Protein AF-A0A5J4WV25-F1 (afdb_monomer)

Solvent-accessible surface area (backbone atoms only — not comparable to full-atom values): 20544 Å² total; per-residue (Å²): 132,89,80,91,88,81,98,81,86,87,80,88,87,79,81,86,74,75,69,83,70,73,78,70,61,80,40,41,33,26,23,53,84,52,40,56,49,98,87,36,32,31,40,33,62,35,92,42,62,63,76,64,45,69,46,60,71,48,78,45,51,59,81,58,43,38,59,65,48,78,93,70,55,65,82,48,62,58,49,65,78,62,56,77,81,55,49,80,66,37,49,33,40,46,51,70,90,74,67,62,15,55,59,53,49,52,35,44,58,57,32,50,41,33,48,52,15,49,40,34,30,70,78,69,70,40,77,27,39,62,14,53,21,54,35,45,61,54,35,46,49,29,41,40,65,42,77,64,54,95,85,62,59,82,72,68,59,67,40,82,44,63,69,56,46,88,46,63,61,85,86,54,83,44,59,44,33,19,25,26,75,59,18,46,36,41,22,80,39,36,49,42,51,54,64,56,95,65,84,68,43,20,63,98,52,88,47,61,69,69,60,40,61,56,54,26,38,53,32,40,38,58,31,37,69,63,42,53,40,47,42,40,41,41,44,41,48,30,39,38,94,61,26,35,35,41,36,35,36,55,62,90,92,46,51,28,39,28,29,42,39,57,86,41,84,70,41,42,48,44,84,47,74,43,67,72,72,79,74,66,48,54,37,36,33,51,44,48,88,84,53,68,51,57,64,48,66,90,81,61,70,47,81,78,63,45,58,88,76,39,71,62,58,42,62,85,85,34,42,70,61,25,72,63,40,81,29,44,86,54,84,36,55,56,72,68,72,48,63,70,51,54,55,52,50,52,49,50,65,60,47,52,64,59,58,60,74,77,110

Foldseek 3Di:
DDDDDDPDDDDPDPPPPPDDPPPQVAFKWFFQPWAQDPVLETEFEQVDFALRSADTDDIDGLQQFDFPAAPDALPDQKDFQDDPVVQVVAPLLAFPPDQQFQVVLVCLLLCVQSQLQQLLCRPVVDRARWAVLQLQLSFRQKYAYDPHDPPDDPRRDIDGFHGWSVDGDPSHDRNFNSCQAFAIFHCQQPPNNTNDPDQQGGPPDNDHTDHTSHQKGKMKGKHFSSSVSSCCRRFNWKRWPSWIFGMWHHDDPFIWTWTWDAPDSRHGTDIDIDTPDDGMTIIMTMDRPPHDTQQPLQPRADLPQACSSPPQDACVPCVVSNVVRPVCVPRVVCVHPNPVVVVVVVCCVVVVVVVVVVD

Mean predicted aligned error: 11.34 Å

Radius of gyration: 26.67 Å; Cα contacts (8 Å, |Δi|>4): 621; chains: 1; bounding box: 100×57×89 Å

Secondary structure (DSSP, 8-state):
--------SSSSSSSS---------TTEEEE---EE-TTSEEEEETT--GGGGSS--EEEEGGGS--SSTT--TTSS-EESS-HHHHTT-GGGS--S---SHHHHHHHHTTHHHHHHHHHHHHH-----B-HHHHHHTS-SEEEEES--TT--GGG--EE--B-SS-B-TTS--HHHHHHHH-B-BTTTS-TTS--S--SS-TTSSPPP--BSTT-EEEEEEE-HHHHHHHHHHH--EEETTEEEEEEEEETTEEEEEEEEESSTTSPEEEEEEE--SS-EEEEEEE-TTSPPPP-TTT---TT--TTTSPPPPTTT-HHHHHH-TTTTTGGGTTTTTHHHHHHHHHHHHHHHHHTT--

Sequence (359 aa):
MFMAFNKLAFVLVLAILSSGEEDLELGTFYYNSNEIDSNGYLQVKGSKKGSDADTADTPLFIRDFKAFVNGTKYTDDSFQIFPDADFNTLVAAKDVSQIGCYIVKEYYDSSYYTLLGFAAKFYENDNISPSFTWLLANAPTKRVYKDKPEEADSTWEDLDLEYSCTFYDHHYDFATPAIHKYGIVNNVCFPNDEVPTSLTTCAGTSTAPKALLKGYKFATFSGDRDNLKNILIRFGPVLVDGDVVIGWEKDGENQRVIYAAKESQFGNYSFFKSEFEGTTYQGYFFFNPDAPKPIDCATELTVSTTADECPCFDKKTDKESYDADIRKGGICKGASGSVRATLAVVAAVLFTPILALFW

Structure (mmCIF, N/CA/C/O backbone):
data_AF-A0A5J4WV25-F1
#
_entry.id   AF-A0A5J4WV25-F1
#
loop_
_atom_site.group_PDB
_atom_site.id
_atom_site.type_symbol
_atom_site.label_atom_id
_atom_site.label_alt_id
_atom_site.label_comp_id
_atom_site.label_asym_id
_atom_site.label_entity_id
_atom_site.label_seq_id
_atom_site.pdbx_PDB_ins_code
_atom_site.Cartn_x
_atom_site.Cartn_y
_atom_site.Cartn_z
_atom_site.occupancy
_atom_site.B_iso_or_equiv
_atom_site.auth_seq_id
_atom_site.auth_comp_id
_atom_site.auth_asym_id
_atom_site.auth_atom_id
_atom_site.pdbx_PDB_model_num
ATOM 1 N N . MET A 1 1 ? -73.387 18.595 -0.745 1.00 41.56 1 MET A N 1
ATOM 2 C CA . MET A 1 1 ? -72.942 18.969 -2.104 1.00 41.56 1 MET A CA 1
ATOM 3 C C . MET A 1 1 ? -71.441 19.214 -2.007 1.00 41.56 1 MET A C 1
ATOM 5 O O . MET A 1 1 ? -71.041 20.055 -1.214 1.00 41.56 1 MET A O 1
ATOM 9 N N . PHE A 1 2 ? -70.659 18.336 -2.642 1.00 34.53 2 PHE A N 1
ATOM 10 C CA . PHE A 1 2 ? -69.195 18.155 -2.560 1.00 34.53 2 PHE A CA 1
ATOM 11 C C . PHE A 1 2 ? -68.412 19.460 -2.830 1.00 34.53 2 PHE A C 1
ATOM 13 O O . PHE A 1 2 ? -68.778 20.188 -3.742 1.00 34.53 2 PHE A O 1
ATOM 20 N N . MET A 1 3 ? -67.524 19.924 -1.938 1.00 39.25 3 MET A N 1
ATOM 21 C CA . MET A 1 3 ? -66.099 19.582 -1.696 1.00 39.25 3 MET A CA 1
ATOM 22 C C . MET A 1 3 ? -65.075 20.038 -2.763 1.00 39.25 3 MET A C 1
ATOM 24 O O . MET A 1 3 ? -65.101 19.568 -3.891 1.00 39.25 3 MET A O 1
ATOM 28 N N . ALA A 1 4 ? -64.114 20.836 -2.262 1.00 45.44 4 ALA A N 1
ATOM 29 C CA . ALA A 1 4 ? -62.676 20.908 -2.574 1.00 45.44 4 ALA A CA 1
ATOM 30 C C . ALA A 1 4 ? -62.192 21.490 -3.916 1.00 45.44 4 ALA A C 1
ATOM 32 O O . ALA A 1 4 ? -62.387 20.875 -4.943 1.00 45.44 4 ALA A O 1
ATOM 33 N N . PHE A 1 5 ? -61.452 22.609 -3.855 1.00 41.09 5 PHE A N 1
ATOM 34 C CA . PHE A 1 5 ? -60.355 23.074 -4.740 1.00 41.09 5 PHE A CA 1
ATOM 35 C C . PHE A 1 5 ? -59.831 24.385 -4.089 1.00 41.09 5 PHE A C 1
ATOM 37 O O . PHE A 1 5 ? -60.636 25.183 -3.633 1.00 41.09 5 PHE A O 1
ATOM 44 N N . ASN A 1 6 ? -58.553 24.734 -3.935 1.00 38.53 6 ASN A N 1
ATOM 45 C CA . ASN A 1 6 ? -57.305 24.201 -4.453 1.00 38.53 6 ASN A CA 1
ATOM 46 C C . ASN A 1 6 ? -56.165 24.776 -3.569 1.00 38.53 6 ASN A C 1
ATOM 48 O O . ASN A 1 6 ? -55.855 25.963 -3.656 1.00 38.53 6 ASN A O 1
ATOM 52 N N . LYS A 1 7 ? -55.568 23.978 -2.673 1.00 39.97 7 LYS A N 1
ATOM 53 C CA . LYS A 1 7 ? -54.282 24.300 -2.021 1.00 39.97 7 LYS A CA 1
ATOM 54 C C . LYS A 1 7 ? -53.189 23.605 -2.825 1.00 39.97 7 LYS A C 1
ATOM 56 O O . LYS A 1 7 ? -52.742 22.532 -2.439 1.00 39.97 7 LYS A O 1
ATOM 61 N N . LEU A 1 8 ? -52.819 24.156 -3.976 1.00 48.06 8 LEU A N 1
ATOM 62 C CA . LEU A 1 8 ? -51.766 23.556 -4.794 1.00 48.06 8 LEU A CA 1
ATOM 63 C C . LEU A 1 8 ? -51.084 24.603 -5.677 1.00 48.06 8 LEU A C 1
ATOM 65 O O . LEU A 1 8 ? -51.321 24.667 -6.875 1.00 48.06 8 LEU A O 1
ATOM 69 N N . ALA A 1 9 ? -50.265 25.459 -5.070 1.00 45.66 9 ALA A N 1
ATOM 70 C CA . ALA A 1 9 ? -49.319 26.300 -5.802 1.00 45.66 9 ALA A CA 1
ATOM 71 C C . ALA A 1 9 ? -48.295 26.914 -4.838 1.00 45.66 9 ALA A C 1
ATOM 73 O O . ALA A 1 9 ? -48.361 28.109 -4.618 1.00 45.66 9 ALA A O 1
ATOM 74 N N . PHE A 1 10 ? -47.420 26.120 -4.201 1.00 43.06 10 PHE A N 1
ATOM 75 C CA . PHE A 1 10 ? -46.144 26.606 -3.623 1.00 43.06 10 PHE A CA 1
ATOM 76 C C . PHE A 1 10 ? -45.269 25.449 -3.080 1.00 43.06 10 PHE A C 1
ATOM 78 O O . PHE A 1 10 ? -44.870 25.462 -1.925 1.00 43.06 10 PHE A O 1
ATOM 85 N N . VAL A 1 11 ? -45.006 24.394 -3.867 1.00 43.19 11 VAL A N 1
ATOM 86 C CA . VAL A 1 11 ? -44.038 23.332 -3.464 1.00 43.19 11 VAL A CA 1
ATOM 87 C C . VAL A 1 11 ? -43.112 22.878 -4.608 1.00 43.19 11 VAL A C 1
ATOM 89 O O . VAL A 1 11 ? -42.212 22.082 -4.388 1.00 43.19 11 VAL A O 1
ATOM 92 N N . LEU A 1 12 ? -43.237 23.403 -5.832 1.00 41.19 12 LEU A N 1
ATOM 93 C CA . LEU A 1 12 ? -42.559 22.803 -6.991 1.00 41.19 12 LEU A CA 1
ATOM 94 C C . LEU A 1 12 ? -41.568 23.725 -7.721 1.00 41.19 12 LEU A C 1
ATOM 96 O O . LEU A 1 12 ? -41.609 23.788 -8.939 1.00 41.19 12 LEU A O 1
ATOM 100 N N . VAL A 1 13 ? -40.685 24.445 -7.012 1.00 41.25 13 VAL A N 1
ATOM 101 C CA . VAL A 1 13 ? -39.488 25.083 -7.631 1.00 41.25 13 VAL A CA 1
ATOM 102 C C . VAL A 1 13 ? -38.279 25.117 -6.670 1.00 41.25 13 VAL A C 1
ATOM 104 O O . VAL A 1 13 ? -37.493 26.054 -6.674 1.00 41.25 13 VAL A O 1
ATOM 107 N N . LEU A 1 14 ? -38.103 24.107 -5.813 1.00 37.62 14 LEU A N 1
ATOM 108 C CA . LEU A 1 14 ? -36.903 23.999 -4.957 1.00 37.62 14 LEU A CA 1
ATOM 109 C C . LEU A 1 14 ? -36.235 22.616 -4.998 1.00 37.62 14 LEU A C 1
ATOM 111 O O . LEU A 1 14 ? -35.411 22.304 -4.153 1.00 37.62 14 LEU A O 1
ATOM 115 N N . ALA A 1 15 ? -36.553 21.807 -6.014 1.00 43.72 15 ALA A N 1
ATOM 116 C CA . ALA A 1 15 ? -36.007 20.457 -6.187 1.00 43.72 15 ALA A CA 1
ATOM 117 C C . ALA A 1 15 ? -35.108 20.290 -7.431 1.00 43.72 15 ALA A C 1
ATOM 119 O O . ALA A 1 15 ? -34.793 19.166 -7.795 1.00 43.72 15 ALA A O 1
ATOM 120 N N . ILE A 1 16 ? -34.702 21.373 -8.109 1.00 40.91 16 ILE A N 1
ATOM 121 C CA . ILE A 1 16 ? -33.870 21.288 -9.337 1.00 40.91 16 ILE A CA 1
ATOM 122 C C . ILE A 1 16 ? -32.554 22.083 -9.193 1.00 40.91 16 ILE A C 1
ATOM 124 O O . ILE A 1 16 ? -31.852 22.356 -10.155 1.00 40.91 16 ILE A O 1
ATOM 128 N N . LEU A 1 17 ? -32.179 22.428 -7.959 1.00 36.53 17 LEU A N 1
ATOM 129 C CA . LEU A 1 17 ? -30.836 22.917 -7.620 1.00 36.53 17 LEU A CA 1
ATOM 130 C C . LEU A 1 17 ? -30.238 22.126 -6.446 1.00 36.53 17 LEU A C 1
ATOM 132 O O . LEU A 1 17 ? -29.477 22.665 -5.653 1.00 36.53 17 LEU A O 1
ATOM 136 N N . SER A 1 18 ? -30.565 20.833 -6.346 1.00 37.72 18 SER A N 1
ATOM 137 C CA . SER A 1 18 ? -29.608 19.872 -5.795 1.00 37.72 18 SER A CA 1
ATOM 138 C C . SER A 1 18 ? -28.602 19.640 -6.915 1.00 37.72 18 SER A C 1
ATOM 140 O O . SER A 1 18 ? -28.794 18.814 -7.803 1.00 37.72 18 SER A O 1
ATOM 142 N N . SER A 1 19 ? -27.602 20.517 -6.954 1.00 43.34 19 SER A N 1
ATOM 143 C CA . SER A 1 19 ? -26.332 20.265 -7.617 1.00 43.34 19 SER A CA 1
ATOM 144 C C . SER A 1 19 ? -25.907 18.833 -7.316 1.00 43.34 19 SER A C 1
ATOM 146 O O . SER A 1 19 ? -25.958 18.430 -6.155 1.00 43.34 19 SER A O 1
ATOM 148 N N . GLY A 1 20 ? -25.535 18.090 -8.356 1.00 34.47 20 GLY A N 1
ATOM 149 C CA . GLY A 1 20 ? -24.958 16.762 -8.226 1.00 34.47 20 GLY A CA 1
ATOM 150 C C . GLY A 1 20 ? -23.661 16.834 -7.432 1.00 34.47 20 GLY A C 1
ATOM 151 O O . GLY A 1 20 ? -22.590 17.026 -7.996 1.00 34.47 20 GLY A O 1
ATOM 152 N N . GLU A 1 21 ? -23.783 16.706 -6.116 1.00 38.06 21 GLU A N 1
ATOM 153 C CA . GLU A 1 21 ? -22.834 15.921 -5.350 1.00 38.06 21 GLU A CA 1
ATOM 154 C C . GLU A 1 21 ? -22.936 14.525 -5.955 1.00 38.06 21 GLU A C 1
ATOM 156 O O . GLU A 1 21 ? -23.964 13.858 -5.840 1.00 38.06 21 GLU A O 1
ATOM 161 N N . GLU A 1 22 ? -21.925 14.153 -6.740 1.00 40.00 22 GLU A N 1
ATOM 162 C CA . GLU A 1 22 ? -21.656 12.752 -7.019 1.00 40.00 22 GLU A CA 1
ATOM 163 C C . GLU A 1 22 ? -21.760 12.042 -5.671 1.00 40.00 22 GLU A C 1
ATOM 165 O O . GLU A 1 22 ? -21.024 12.389 -4.745 1.00 40.00 22 GLU A O 1
ATOM 170 N N . ASP A 1 23 ? -22.726 11.132 -5.533 1.00 37.34 23 ASP A N 1
ATOM 171 C CA . ASP A 1 23 ? -22.736 10.173 -4.442 1.00 37.34 23 ASP A CA 1
ATOM 172 C C . ASP A 1 23 ? -21.370 9.482 -4.514 1.00 37.34 23 ASP A C 1
ATOM 174 O O . ASP A 1 23 ? -21.173 8.555 -5.299 1.00 37.34 23 ASP A O 1
ATOM 178 N N . LEU A 1 24 ? -20.392 9.989 -3.753 1.00 47.66 24 LEU A N 1
ATOM 179 C CA . LEU A 1 24 ? -19.208 9.251 -3.357 1.00 47.66 24 LEU A CA 1
ATOM 180 C C . LEU A 1 24 ? -19.783 7.940 -2.853 1.00 47.66 24 LEU A C 1
ATOM 182 O O . LEU A 1 24 ? -20.418 7.928 -1.799 1.00 47.66 24 LEU A O 1
ATOM 186 N N . GLU A 1 25 ? -19.680 6.883 -3.659 1.00 54.88 25 GLU A N 1
ATOM 187 C CA . GLU A 1 25 ? -20.187 5.571 -3.298 1.00 54.88 25 GLU A CA 1
ATOM 188 C C . GLU A 1 25 ? -19.413 5.150 -2.052 1.00 54.88 25 GLU A C 1
ATOM 190 O O . GLU A 1 25 ? -18.288 4.651 -2.127 1.00 54.88 25 GLU A O 1
ATOM 195 N N . LEU A 1 26 ? -19.978 5.479 -0.887 1.00 63.22 26 LEU A N 1
ATOM 196 C CA . LEU A 1 26 ? -19.333 5.328 0.401 1.00 63.22 26 LEU A CA 1
ATOM 197 C C . LEU A 1 26 ? -18.900 3.875 0.513 1.00 63.22 26 LEU A C 1
ATOM 199 O O . LEU A 1 26 ? -19.714 2.950 0.505 1.00 63.22 26 LEU A O 1
ATOM 203 N N . GLY A 1 27 ? -17.593 3.682 0.618 1.00 79.75 27 GLY A N 1
ATOM 204 C CA . GLY A 1 27 ? -17.016 2.357 0.704 1.00 79.75 27 GLY A CA 1
ATOM 205 C C . GLY A 1 27 ? -16.504 1.778 -0.607 1.00 79.75 27 GLY A C 1
ATOM 206 O O . GLY A 1 27 ? -16.258 0.577 -0.623 1.00 79.75 27 GLY A O 1
ATOM 207 N N . THR A 1 28 ? -16.313 2.572 -1.658 1.00 91.31 28 THR A N 1
ATOM 208 C CA . THR A 1 28 ? -15.587 2.164 -2.870 1.00 91.31 28 THR A CA 1
ATOM 209 C C . THR A 1 28 ? -14.124 2.618 -2.811 1.00 91.31 28 THR A C 1
ATOM 211 O O . THR A 1 28 ? -13.807 3.713 -2.348 1.00 91.31 28 THR A O 1
ATOM 214 N N . PHE A 1 29 ? -13.215 1.774 -3.286 1.00 94.75 29 PHE A N 1
ATOM 215 C CA . PHE A 1 29 ? -11.821 2.116 -3.551 1.00 94.75 29 PHE A CA 1
ATOM 216 C C . PHE A 1 29 ? -11.438 1.656 -4.958 1.00 94.75 29 PHE A C 1
ATOM 218 O O . PHE A 1 29 ? -12.113 0.819 -5.557 1.00 94.75 29 PHE A O 1
ATOM 225 N N . TYR A 1 30 ? -10.348 2.199 -5.482 1.00 93.88 30 TYR A N 1
ATOM 226 C CA . TYR A 1 30 ? -9.892 1.965 -6.844 1.00 93.88 30 TYR A CA 1
ATOM 227 C C . TYR A 1 30 ? -8.461 1.461 -6.829 1.00 93.88 30 TYR A C 1
ATOM 229 O O . TYR A 1 30 ? -7.659 1.847 -5.983 1.00 93.88 30 TYR A O 1
ATOM 237 N N . TYR A 1 31 ? -8.112 0.629 -7.798 1.00 92.94 31 TYR A N 1
ATOM 238 C CA . TYR A 1 31 ? -6.729 0.225 -8.014 1.00 92.94 31 TYR A CA 1
ATOM 239 C C . TYR A 1 31 ? -6.436 0.100 -9.504 1.00 92.94 31 TYR A C 1
ATOM 241 O O . TYR A 1 31 ? -7.355 -0.018 -10.318 1.00 92.94 31 TYR A O 1
ATOM 249 N N . ASN A 1 32 ? -5.154 0.138 -9.858 1.00 89.44 32 ASN A N 1
ATOM 250 C CA . ASN A 1 32 ? -4.716 -0.076 -11.229 1.00 89.44 32 ASN A CA 1
ATOM 251 C C . ASN A 1 32 ? -4.595 -1.589 -11.517 1.00 89.44 32 ASN A C 1
ATOM 253 O O . ASN A 1 32 ? -3.840 -2.320 -10.863 1.00 89.44 32 ASN A O 1
ATOM 257 N N . SER A 1 33 ? -5.356 -2.070 -12.505 1.00 90.00 33 SER A N 1
ATOM 258 C CA . SER A 1 33 ? -5.364 -3.486 -12.896 1.00 90.00 33 SER A CA 1
ATOM 259 C C . SER A 1 33 ? -4.216 -3.919 -13.820 1.00 90.00 33 SER A C 1
ATOM 261 O O . SER A 1 33 ? -4.152 -5.097 -14.165 1.00 90.00 33 SER A O 1
ATOM 263 N N . ASN A 1 34 ? -3.291 -3.025 -14.178 1.00 90.06 34 ASN A N 1
ATOM 264 C CA . ASN A 1 34 ? -2.130 -3.324 -15.016 1.00 90.06 34 ASN A CA 1
ATOM 265 C C . ASN A 1 34 ? -1.215 -4.377 -14.361 1.00 90.06 34 ASN A C 1
ATOM 267 O O . ASN A 1 34 ? -1.107 -4.496 -13.133 1.00 90.06 34 ASN A O 1
ATOM 271 N N . GLU A 1 35 ? -0.554 -5.171 -15.204 1.00 93.00 35 GLU A N 1
ATOM 272 C CA . GLU A 1 35 ? 0.269 -6.311 -14.789 1.00 93.00 35 GLU A CA 1
ATOM 273 C C . GLU A 1 35 ? 1.502 -6.467 -15.676 1.00 93.00 35 GLU A C 1
ATOM 275 O O . GLU A 1 35 ? 1.472 -6.131 -16.859 1.00 93.00 35 GLU A O 1
ATOM 280 N N . ILE A 1 36 ? 2.574 -7.033 -15.116 1.00 95.88 36 ILE A N 1
ATOM 281 C CA . ILE A 1 36 ? 3.772 -7.411 -15.873 1.00 95.88 36 ILE A CA 1
ATOM 282 C C . ILE A 1 36 ? 3.584 -8.833 -16.417 1.00 95.88 36 ILE A C 1
ATOM 284 O O . ILE A 1 36 ? 3.447 -9.786 -15.648 1.00 95.88 36 ILE A O 1
ATOM 288 N N . ASP A 1 37 ? 3.624 -9.003 -17.735 1.00 95.88 37 ASP A N 1
ATOM 289 C CA . ASP A 1 37 ? 3.533 -10.321 -18.374 1.00 95.88 37 ASP A CA 1
ATOM 290 C C . ASP A 1 37 ? 4.816 -11.160 -18.192 1.00 95.88 37 ASP A C 1
ATOM 292 O O . ASP A 1 37 ? 5.787 -10.737 -17.561 1.00 95.88 37 ASP A O 1
ATOM 296 N N . SER A 1 38 ? 4.863 -12.373 -18.748 1.00 96.06 38 SER A N 1
ATOM 297 C CA . SER A 1 38 ? 6.048 -13.241 -18.675 1.00 96.06 38 SER A CA 1
ATOM 298 C C . SER A 1 38 ? 7.295 -12.682 -19.371 1.00 96.06 38 SER A C 1
ATOM 300 O O . SER A 1 38 ? 8.393 -13.120 -19.041 1.00 96.06 38 SER A O 1
ATOM 302 N N . ASN A 1 39 ? 7.141 -11.736 -20.301 1.00 96.44 39 ASN A N 1
ATOM 303 C CA . ASN A 1 39 ? 8.240 -11.103 -21.032 1.00 96.44 39 ASN A CA 1
ATOM 304 C C . ASN A 1 39 ? 8.818 -9.889 -20.292 1.00 96.44 39 ASN A C 1
ATOM 306 O O . ASN A 1 39 ? 9.828 -9.340 -20.721 1.00 96.44 39 ASN A O 1
ATOM 310 N N . GLY A 1 40 ? 8.195 -9.474 -19.184 1.00 95.50 40 GLY A N 1
ATOM 311 C CA . GLY A 1 40 ? 8.589 -8.269 -18.459 1.00 95.50 40 GLY A CA 1
ATOM 312 C C . GLY A 1 40 ? 7.903 -7.004 -18.974 1.00 95.50 40 GLY A C 1
ATOM 313 O O . GLY A 1 40 ? 8.375 -5.909 -18.688 1.00 95.50 40 GLY A O 1
ATOM 314 N N . TYR A 1 41 ? 6.807 -7.125 -19.727 1.00 95.69 41 TYR A N 1
ATOM 315 C CA . TYR A 1 41 ? 6.091 -5.980 -20.285 1.00 95.69 41 TYR A CA 1
ATOM 316 C C . TYR A 1 41 ? 4.872 -5.626 -19.444 1.00 95.69 41 TYR A C 1
ATOM 318 O O . TYR A 1 41 ? 4.063 -6.497 -19.116 1.00 95.69 41 TYR A O 1
ATOM 326 N N . LEU A 1 42 ? 4.723 -4.339 -19.140 1.00 93.94 42 LEU A N 1
ATOM 327 C CA . LEU A 1 42 ? 3.531 -3.778 -18.524 1.00 93.94 42 LEU A CA 1
ATOM 328 C C . LEU A 1 42 ? 2.383 -3.801 -19.531 1.00 93.94 42 LEU A C 1
ATOM 330 O O . LEU A 1 42 ? 2.441 -3.162 -20.581 1.00 93.94 42 LEU A O 1
ATOM 334 N N . GLN A 1 43 ? 1.339 -4.542 -19.195 1.00 92.56 43 GLN A N 1
ATOM 335 C CA . GLN A 1 43 ? 0.146 -4.686 -20.010 1.00 92.56 43 GLN A CA 1
ATOM 336 C C . GLN A 1 43 ? -0.894 -3.665 -19.572 1.00 92.56 43 GLN A C 1
ATOM 338 O O . GLN A 1 43 ? -1.370 -3.719 -18.437 1.00 92.56 43 GLN A O 1
ATOM 343 N N . VAL A 1 44 ? -1.261 -2.778 -20.490 1.00 88.25 44 VAL A N 1
ATOM 344 C CA . VAL A 1 44 ? -2.218 -1.697 -20.254 1.00 88.25 44 VAL A CA 1
ATOM 345 C C . VAL A 1 44 ? -3.478 -1.952 -21.067 1.00 88.25 44 VAL A C 1
ATOM 347 O O . VAL A 1 44 ? -3.401 -2.277 -22.251 1.00 88.25 44 VAL A O 1
ATOM 350 N N . LYS A 1 45 ? -4.658 -1.851 -20.450 1.00 81.75 45 LYS A N 1
ATOM 351 C CA . LYS A 1 45 ? -5.921 -2.121 -21.153 1.00 81.75 45 LYS A CA 1
ATOM 352 C C . LYS A 1 45 ? -6.245 -1.033 -22.180 1.00 81.75 45 LYS A C 1
ATOM 354 O O . LYS A 1 45 ? -6.257 0.157 -21.875 1.00 81.75 45 LYS A O 1
ATOM 359 N N . GLY A 1 46 ? -6.606 -1.484 -23.377 1.00 67.12 46 GLY A N 1
ATOM 360 C CA . GLY A 1 46 ? -6.911 -0.703 -24.577 1.00 67.12 46 GLY A CA 1
ATOM 361 C C . GLY A 1 46 ? -8.171 0.151 -24.517 1.00 67.12 46 GLY A C 1
ATOM 362 O O . GLY A 1 46 ? -8.523 0.804 -25.490 1.00 67.12 46 GLY A O 1
ATOM 363 N N . SER A 1 47 ? -8.891 0.150 -23.398 1.00 66.62 47 SER A N 1
ATOM 364 C CA . SER A 1 47 ? -10.050 1.016 -23.189 1.00 66.62 47 SER A CA 1
ATOM 365 C C . SER A 1 47 ? -9.664 2.439 -22.764 1.00 66.62 47 SER A C 1
ATOM 367 O O . SER A 1 47 ? -10.552 3.265 -22.564 1.00 66.62 47 SER A O 1
ATOM 369 N N . LYS A 1 48 ? -8.364 2.740 -22.611 1.00 63.50 48 LYS A N 1
ATOM 370 C CA . LYS A 1 48 ? -7.844 3.998 -22.051 1.00 63.50 48 LYS A CA 1
ATOM 371 C C . LYS A 1 48 ? -6.664 4.554 -22.862 1.00 63.50 48 LYS A C 1
ATOM 373 O O . LYS A 1 48 ? -5.775 3.798 -23.238 1.00 63.50 48 LYS A O 1
ATOM 378 N N . LYS A 1 49 ? -6.641 5.873 -23.107 1.00 61.62 49 LYS A N 1
ATOM 379 C CA . LYS A 1 49 ? -5.589 6.581 -23.872 1.00 61.62 49 LYS A CA 1
ATOM 380 C C . LYS A 1 49 ? -4.615 7.325 -22.955 1.00 61.62 49 LYS A C 1
ATOM 382 O O . LYS A 1 49 ? -5.033 7.875 -21.943 1.00 61.62 49 LYS A O 1
ATOM 387 N N . GLY A 1 50 ? -3.349 7.438 -23.366 1.00 61.91 50 GLY A N 1
ATOM 388 C CA . GLY A 1 50 ? -2.384 8.355 -22.741 1.00 61.91 50 GLY A CA 1
ATOM 389 C C . GLY A 1 50 ? -2.204 8.127 -21.235 1.00 61.91 50 GLY A C 1
ATOM 390 O O . GLY A 1 50 ? -2.106 6.982 -20.807 1.00 61.91 50 GLY A O 1
ATOM 391 N N . SER A 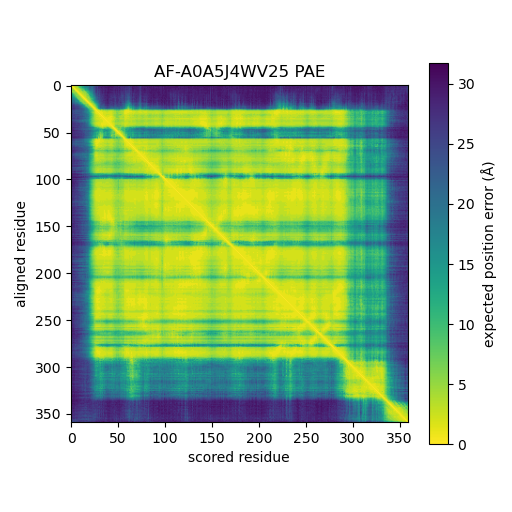1 51 ? -2.179 9.209 -20.447 1.00 59.53 51 SER A N 1
ATOM 392 C CA . SER A 1 51 ? -2.032 9.177 -18.980 1.00 59.53 51 SER A CA 1
ATOM 393 C C . SER A 1 51 ? -3.206 8.519 -18.246 1.00 59.53 51 SER A C 1
ATOM 395 O O . SER A 1 51 ? -3.037 8.023 -17.136 1.00 59.53 51 SER A O 1
ATOM 397 N N . ASP A 1 52 ? -4.395 8.467 -18.857 1.00 62.91 52 ASP A N 1
ATOM 398 C CA . ASP A 1 52 ? -5.584 7.846 -18.248 1.00 62.91 52 ASP A CA 1
ATOM 399 C C . ASP A 1 52 ? -5.473 6.313 -18.204 1.00 62.91 52 ASP A C 1
ATOM 401 O O . ASP A 1 52 ? -6.229 5.627 -17.506 1.00 62.91 52 ASP A O 1
ATOM 405 N N . ALA A 1 53 ? -4.522 5.763 -18.959 1.00 62.28 53 ALA A N 1
ATOM 406 C CA . ALA A 1 53 ? -4.214 4.344 -18.996 1.00 62.28 53 ALA A CA 1
ATOM 407 C C . ALA A 1 53 ? -3.497 3.852 -17.721 1.00 62.28 53 ALA A C 1
ATOM 409 O O . ALA A 1 53 ? -3.518 2.657 -17.419 1.00 62.28 53 ALA A O 1
ATOM 410 N N . ASP A 1 54 ? -2.939 4.781 -16.941 1.00 62.72 54 ASP A N 1
ATOM 411 C CA . ASP A 1 54 ? -2.121 4.497 -15.760 1.00 62.72 54 ASP A CA 1
ATOM 412 C C . ASP A 1 54 ? -2.825 4.843 -14.434 1.00 62.72 54 ASP A C 1
ATOM 414 O O . ASP A 1 54 ? -2.296 4.584 -13.351 1.00 62.72 54 ASP A O 1
ATOM 418 N N . THR A 1 55 ? -4.054 5.362 -14.492 1.00 66.31 55 THR A N 1
ATOM 419 C CA . THR A 1 55 ? -4.853 5.702 -13.306 1.00 66.31 55 THR A CA 1
ATOM 420 C C . THR A 1 55 ? -5.619 4.502 -12.742 1.00 66.31 55 THR A C 1
ATOM 422 O O . THR A 1 55 ? -6.014 3.588 -13.474 1.00 66.31 55 THR A O 1
ATOM 425 N N . ALA A 1 56 ? -5.846 4.520 -11.422 1.00 63.78 56 ALA A N 1
ATOM 426 C CA . ALA A 1 56 ? -6.663 3.537 -10.715 1.00 63.78 56 ALA A CA 1
ATOM 427 C C . ALA A 1 56 ? -8.089 3.502 -11.282 1.00 63.78 56 ALA A C 1
ATOM 429 O O . ALA A 1 56 ? -8.704 4.545 -11.490 1.00 63.78 56 ALA A O 1
ATOM 430 N N . ASP A 1 57 ? -8.597 2.307 -11.575 1.00 76.69 57 ASP A N 1
ATOM 431 C CA . ASP A 1 57 ? -9.721 2.180 -12.507 1.00 76.69 57 ASP A CA 1
ATOM 432 C C . ASP A 1 57 ? -10.674 1.038 -12.247 1.00 76.69 57 ASP A C 1
ATOM 434 O O . ASP A 1 57 ? -11.761 0.995 -12.819 1.00 76.69 57 ASP A O 1
ATOM 438 N N . THR A 1 58 ? -10.271 0.112 -11.393 1.00 87.19 58 THR A N 1
ATOM 439 C CA . THR A 1 58 ? -11.104 -1.020 -11.045 1.00 87.19 58 THR A CA 1
ATOM 440 C C . THR A 1 58 ? -11.751 -0.720 -9.697 1.00 87.19 58 THR A C 1
ATOM 442 O O . THR A 1 58 ? -11.053 -0.790 -8.681 1.00 87.19 58 THR A O 1
ATOM 445 N N . PRO A 1 59 ? -13.047 -0.346 -9.671 1.00 91.19 59 PRO A N 1
ATOM 446 C CA . PRO A 1 59 ? -13.749 -0.099 -8.425 1.00 91.19 59 PRO A CA 1
ATOM 447 C C . PRO A 1 59 ? -13.953 -1.416 -7.686 1.00 91.19 59 PRO A C 1
ATOM 449 O O . PRO A 1 59 ? -14.323 -2.437 -8.271 1.00 91.19 59 PRO A O 1
ATOM 452 N N . LEU A 1 60 ? -13.730 -1.379 -6.383 1.00 92.31 60 LEU A N 1
ATOM 453 C CA . LEU A 1 60 ? -14.024 -2.458 -5.458 1.00 92.31 60 LEU A CA 1
ATOM 454 C C . LEU A 1 60 ? -14.684 -1.883 -4.217 1.00 92.31 60 LEU A C 1
ATOM 456 O O . LEU A 1 60 ? -14.356 -0.776 -3.791 1.00 92.31 60 LEU A O 1
ATOM 460 N N . PHE A 1 61 ? -15.569 -2.654 -3.592 1.00 90.81 61 PHE A N 1
ATOM 461 C CA . PHE A 1 61 ? -16.168 -2.231 -2.338 1.00 90.81 61 PHE A CA 1
ATOM 462 C C . PHE A 1 61 ? -15.347 -2.735 -1.150 1.00 90.81 61 PHE A C 1
ATOM 464 O O . PHE A 1 61 ? -15.023 -3.915 -1.045 1.00 90.81 61 PHE A O 1
ATOM 471 N N . ILE A 1 62 ? -15.079 -1.856 -0.187 1.00 89.31 62 ILE A N 1
ATOM 472 C CA . ILE A 1 62 ? -14.411 -2.157 1.087 1.00 89.31 62 ILE A CA 1
ATOM 473 C C . ILE A 1 62 ? -15.123 -3.309 1.811 1.00 89.31 62 ILE A C 1
ATOM 475 O O . ILE A 1 62 ? -14.479 -4.165 2.416 1.00 89.31 62 ILE A O 1
ATOM 479 N N . ARG A 1 63 ? -16.461 -3.355 1.731 1.00 83.50 63 ARG A N 1
ATOM 480 C CA . ARG A 1 63 ? -17.284 -4.406 2.353 1.00 83.50 63 ARG A CA 1
ATOM 481 C C . ARG A 1 63 ? -17.092 -5.791 1.735 1.00 83.50 63 ARG A C 1
ATOM 483 O O . ARG A 1 63 ? -17.440 -6.761 2.393 1.00 83.50 63 ARG A O 1
ATOM 490 N N . ASP A 1 64 ? -16.531 -5.884 0.530 1.00 86.25 64 ASP A N 1
ATOM 491 C CA . ASP A 1 64 ? -16.297 -7.157 -0.162 1.00 86.25 64 ASP A CA 1
ATOM 492 C C . ASP A 1 64 ? -15.046 -7.876 0.363 1.00 86.25 64 ASP A C 1
ATOM 494 O O . ASP A 1 64 ? -14.713 -8.960 -0.109 1.00 86.25 64 ASP A O 1
ATOM 498 N N . PHE A 1 65 ? -14.354 -7.301 1.352 1.00 88.56 65 PHE A N 1
ATOM 499 C CA . PHE A 1 65 ? -13.151 -7.860 1.961 1.00 88.56 65 PHE A CA 1
ATOM 500 C C . PHE A 1 65 ? -13.363 -8.125 3.447 1.00 88.56 65 PHE A C 1
ATOM 502 O O . PHE A 1 65 ? -13.922 -7.300 4.176 1.00 88.56 65 PHE A O 1
ATOM 509 N N . LYS A 1 66 ? -12.905 -9.283 3.931 1.00 86.06 66 LYS A N 1
ATOM 510 C CA . LYS A 1 66 ? -12.966 -9.612 5.360 1.00 86.06 66 LYS A CA 1
ATOM 511 C C . LYS A 1 66 ? -12.045 -8.679 6.154 1.00 86.06 66 LYS A C 1
ATOM 513 O O . LYS A 1 66 ? -11.017 -8.233 5.655 1.00 86.06 66 LYS A O 1
ATOM 518 N N . ALA A 1 67 ? -12.424 -8.372 7.396 1.00 86.25 67 ALA A N 1
ATOM 519 C CA . ALA A 1 67 ? -11.538 -7.659 8.312 1.00 86.25 67 ALA A CA 1
ATOM 520 C C . ALA A 1 67 ? -10.311 -8.532 8.564 1.00 86.25 67 ALA A C 1
ATOM 522 O O . ALA A 1 67 ? -10.453 -9.715 8.876 1.00 86.25 67 ALA A O 1
ATOM 523 N N . PHE A 1 68 ? -9.124 -7.954 8.404 1.00 86.25 68 PHE A N 1
ATOM 524 C CA . PHE A 1 68 ? -7.881 -8.656 8.677 1.00 86.25 68 PHE A CA 1
ATOM 525 C C . PHE A 1 68 ? -7.692 -8.806 10.188 1.00 86.25 68 PHE A C 1
ATOM 527 O O . PHE A 1 68 ? -7.313 -9.873 10.671 1.00 86.25 68 PHE A O 1
ATOM 534 N N . VAL A 1 69 ? -8.040 -7.763 10.951 1.00 83.56 69 VAL A N 1
ATOM 535 C CA . VAL A 1 69 ? -8.045 -7.815 12.416 1.00 83.56 69 VAL A CA 1
ATOM 536 C C . VAL A 1 69 ? -9.384 -8.368 12.908 1.00 83.56 69 VAL A C 1
ATOM 538 O O . VAL A 1 69 ? -10.411 -7.690 12.888 1.00 83.56 69 VAL A O 1
ATOM 541 N N . ASN A 1 70 ? -9.379 -9.627 13.352 1.00 79.06 70 ASN A N 1
ATOM 542 C CA . ASN A 1 70 ? -10.578 -10.290 13.863 1.00 79.06 70 ASN A CA 1
ATOM 543 C C . ASN A 1 70 ? -11.101 -9.619 15.142 1.00 79.06 70 ASN A C 1
ATOM 545 O O . ASN A 1 70 ? -10.349 -9.363 16.078 1.00 79.06 70 ASN A O 1
ATOM 549 N N . GLY A 1 71 ? -12.419 -9.425 15.208 1.00 77.62 71 GLY A N 1
ATOM 550 C CA . GLY A 1 71 ? -13.109 -8.926 16.401 1.00 77.62 71 GLY A CA 1
ATOM 551 C C . GLY A 1 71 ? -13.139 -7.404 16.546 1.00 77.62 71 GLY A C 1
ATOM 552 O O . GLY A 1 71 ? -13.926 -6.916 17.352 1.00 77.62 71 GLY A O 1
ATOM 553 N N . THR A 1 72 ? -12.367 -6.666 15.745 1.00 84.12 72 THR A N 1
ATOM 554 C CA . THR A 1 72 ? -12.384 -5.198 15.725 1.00 84.12 72 THR A CA 1
ATOM 555 C C . THR A 1 72 ? -13.454 -4.666 14.777 1.00 84.12 72 THR A C 1
ATOM 557 O O . THR A 1 72 ? -13.669 -5.194 13.683 1.00 84.12 72 THR A O 1
ATOM 560 N N . LYS A 1 73 ? -14.118 -3.585 15.182 1.00 87.12 73 LYS A N 1
ATOM 561 C CA . LYS A 1 73 ? -15.106 -2.853 14.386 1.00 87.12 73 LYS A CA 1
ATOM 562 C C . LYS A 1 73 ? -14.672 -1.404 14.220 1.00 87.12 73 LYS A C 1
ATOM 564 O O . LYS A 1 73 ? -14.077 -0.815 15.112 1.00 87.12 73 LYS A O 1
ATOM 569 N N . TYR A 1 74 ? -15.069 -0.782 13.114 1.00 86.94 74 TYR A N 1
ATOM 570 C CA . TYR A 1 74 ? -14.834 0.651 12.885 1.00 86.94 74 TYR A CA 1
ATOM 571 C C . TYR A 1 74 ? -15.542 1.556 13.919 1.00 86.94 74 TYR A C 1
ATOM 573 O O . TYR A 1 74 ? -15.199 2.726 14.075 1.00 86.94 74 TYR A O 1
ATOM 581 N N . THR A 1 75 ? -16.528 1.010 14.635 1.00 88.06 75 THR A N 1
ATOM 582 C CA . THR A 1 75 ? -17.249 1.671 15.729 1.00 88.06 75 THR A CA 1
ATOM 583 C C . THR A 1 75 ? -16.575 1.521 17.091 1.00 88.06 75 THR A C 1
ATOM 585 O O . THR A 1 75 ? -17.084 2.082 18.058 1.00 88.06 75 THR A O 1
ATOM 588 N N . ASP A 1 76 ? -15.500 0.735 17.201 1.00 90.88 76 ASP A N 1
ATOM 589 C CA . ASP A 1 76 ? -14.781 0.579 18.465 1.00 90.88 76 ASP A CA 1
ATOM 590 C C . ASP A 1 76 ? -14.127 1.908 18.865 1.00 90.88 76 ASP A C 1
ATOM 592 O O . ASP A 1 76 ? -13.717 2.706 18.013 1.00 90.88 76 ASP A O 1
ATOM 596 N N . ASP A 1 77 ? -14.033 2.154 20.174 1.00 96.44 77 ASP A N 1
ATOM 597 C CA . ASP A 1 77 ? -13.494 3.412 20.704 1.00 96.44 77 ASP A CA 1
ATOM 598 C C . ASP A 1 77 ? -12.019 3.610 20.319 1.00 96.44 77 ASP A C 1
ATOM 600 O O . ASP A 1 77 ? -11.575 4.745 20.164 1.00 96.44 77 ASP A O 1
ATOM 604 N N . SER A 1 78 ? -11.262 2.532 20.113 1.00 96.69 78 SER A N 1
ATOM 605 C CA . SER A 1 78 ? -9.885 2.606 19.636 1.00 96.69 78 SER A CA 1
ATOM 606 C C . SER A 1 78 ? -9.475 1.393 18.810 1.00 96.69 78 SER A C 1
ATOM 608 O O . SER A 1 78 ? -10.012 0.294 18.948 1.00 96.69 78 SER A O 1
ATOM 610 N N . PHE A 1 79 ? -8.486 1.614 17.954 1.00 95.50 79 PHE A N 1
ATOM 611 C CA . PHE A 1 79 ? -7.778 0.590 17.204 1.00 95.50 79 PHE A CA 1
ATOM 612 C C . PHE A 1 79 ? -6.386 1.110 16.872 1.00 95.50 79 PHE A C 1
ATOM 614 O O . PHE A 1 79 ? -6.229 2.264 16.484 1.00 95.50 79 PHE A O 1
ATOM 621 N N . GLN A 1 80 ? -5.378 0.254 16.977 1.00 96.00 80 GLN A N 1
ATOM 622 C CA . GLN A 1 80 ? -4.018 0.594 16.592 1.00 96.00 80 GLN A CA 1
ATOM 623 C C . GLN A 1 80 ? -3.350 -0.646 16.013 1.00 96.00 80 GLN A C 1
ATOM 625 O O . GLN A 1 80 ? -3.393 -1.719 16.613 1.00 96.00 80 GLN A O 1
ATOM 630 N N . ILE A 1 81 ? -2.746 -0.495 14.837 1.00 95.69 81 ILE A N 1
ATOM 631 C CA . ILE A 1 81 ? -2.115 -1.599 14.112 1.00 95.69 81 ILE A CA 1
ATOM 632 C C . ILE A 1 81 ? -0.865 -2.097 14.846 1.00 95.69 81 ILE A C 1
ATOM 634 O O . ILE A 1 81 ? -0.655 -3.303 14.966 1.00 95.69 81 ILE A O 1
ATOM 638 N N . PHE A 1 82 ? -0.042 -1.173 15.350 1.00 93.94 82 PHE A N 1
ATOM 639 C CA . PHE A 1 82 ? 1.185 -1.485 16.082 1.00 93.94 82 PHE A CA 1
ATOM 640 C C . PHE A 1 82 ? 1.136 -0.857 17.472 1.00 93.94 82 PHE A C 1
ATOM 642 O O . PHE A 1 82 ? 1.005 0.365 17.548 1.00 93.94 82 PHE A O 1
ATOM 649 N N . PRO A 1 83 ? 1.295 -1.627 18.559 1.00 90.94 83 PRO A N 1
ATOM 650 C CA . PRO A 1 83 ? 1.514 -1.060 19.885 1.00 90.94 83 PRO A CA 1
ATOM 651 C C . PRO A 1 83 ? 2.721 -0.107 19.911 1.00 90.94 83 PRO A C 1
ATOM 653 O O . PRO A 1 83 ? 3.696 -0.315 19.188 1.00 90.94 83 PRO A O 1
ATOM 656 N N . ASP A 1 84 ? 2.712 0.880 20.809 1.00 88.06 84 ASP A N 1
ATOM 657 C CA . ASP A 1 84 ? 3.801 1.865 20.963 1.00 88.06 84 ASP A CA 1
ATOM 658 C C . ASP A 1 84 ? 5.185 1.233 21.155 1.00 88.06 84 ASP A C 1
ATOM 660 O O . ASP A 1 84 ? 6.183 1.699 20.601 1.00 88.06 84 ASP A O 1
ATOM 664 N N . ALA A 1 85 ? 5.251 0.137 21.912 1.00 89.94 85 ALA A N 1
ATOM 665 C CA . ALA A 1 85 ? 6.493 -0.599 22.119 1.00 89.94 85 ALA A CA 1
ATOM 666 C C . ALA A 1 85 ? 7.037 -1.204 20.813 1.00 89.94 85 ALA A C 1
ATOM 668 O O . ALA A 1 85 ? 8.247 -1.183 20.587 1.00 89.94 85 ALA A O 1
ATOM 669 N N . ASP A 1 86 ? 6.150 -1.693 19.945 1.00 91.19 86 ASP A N 1
ATOM 670 C CA . ASP A 1 86 ? 6.521 -2.351 18.695 1.00 91.19 86 ASP A CA 1
ATOM 671 C C . ASP A 1 86 ? 6.918 -1.330 17.629 1.00 91.19 86 ASP A C 1
ATOM 673 O O . ASP A 1 86 ? 7.864 -1.569 16.876 1.00 91.19 86 ASP A O 1
ATOM 677 N N . PHE A 1 87 ? 6.257 -0.170 17.597 1.00 92.06 87 PHE A N 1
ATOM 678 C CA . PHE A 1 87 ? 6.532 0.889 16.626 1.00 92.06 87 PHE A CA 1
ATOM 679 C C . PHE A 1 87 ? 7.991 1.345 16.634 1.00 92.06 87 PHE A C 1
ATOM 681 O O . PHE A 1 87 ? 8.633 1.404 15.588 1.00 92.06 87 PHE A O 1
ATOM 688 N N . ASN A 1 88 ? 8.556 1.560 17.824 1.00 88.94 88 ASN A N 1
ATOM 689 C CA . ASN A 1 88 ? 9.951 1.982 17.986 1.00 88.94 88 ASN A CA 1
ATOM 690 C C . ASN A 1 88 ? 10.966 0.948 17.459 1.00 88.94 88 ASN A C 1
ATOM 692 O O . ASN A 1 88 ? 12.150 1.249 17.273 1.00 88.94 88 ASN A O 1
ATOM 696 N N . THR A 1 89 ? 10.523 -0.289 17.217 1.00 93.50 89 THR A N 1
ATOM 697 C CA . THR A 1 89 ? 11.353 -1.347 16.633 1.00 93.50 89 THR A CA 1
ATOM 698 C C . THR A 1 89 ? 11.253 -1.416 15.111 1.00 93.50 89 THR A C 1
ATOM 700 O O . THR A 1 89 ? 12.103 -2.060 14.492 1.00 93.50 89 THR A O 1
ATOM 703 N N . LEU A 1 90 ? 10.267 -0.756 14.489 1.00 95.31 90 LEU A N 1
ATOM 704 C CA . LEU A 1 90 ? 10.026 -0.828 13.049 1.00 95.31 90 LEU A CA 1
ATOM 705 C C . LEU A 1 90 ? 11.181 -0.196 12.277 1.00 95.31 90 LEU A C 1
ATOM 707 O O . LEU A 1 90 ? 11.504 0.975 12.448 1.00 95.31 90 LEU A O 1
ATOM 711 N N . VAL A 1 91 ? 11.815 -0.976 11.405 1.00 95.06 91 VAL A N 1
ATOM 712 C CA . VAL A 1 91 ? 12.979 -0.515 10.638 1.00 95.06 91 VAL A CA 1
ATOM 713 C C . VAL A 1 91 ? 12.554 0.508 9.583 1.00 95.06 91 VAL A C 1
ATOM 715 O O . VAL A 1 91 ? 13.273 1.470 9.349 1.00 95.06 91 VAL A O 1
ATOM 718 N N . ALA A 1 92 ? 11.358 0.362 9.007 1.00 94.44 92 ALA A N 1
ATOM 719 C CA . ALA A 1 92 ? 10.800 1.315 8.043 1.00 94.44 92 ALA A CA 1
ATOM 720 C C . ALA A 1 92 ? 10.399 2.678 8.646 1.00 94.44 92 ALA A C 1
ATOM 722 O O . ALA A 1 92 ? 10.158 3.621 7.895 1.00 94.44 92 ALA A O 1
ATOM 723 N N . ALA A 1 93 ? 10.329 2.778 9.980 1.00 93.12 93 ALA A N 1
ATOM 724 C CA . ALA A 1 93 ? 10.096 4.028 10.704 1.00 93.12 93 ALA A CA 1
ATOM 725 C C . ALA A 1 93 ? 11.399 4.789 11.012 1.00 93.12 93 ALA A C 1
ATOM 727 O O . ALA A 1 93 ? 11.348 5.906 11.519 1.00 93.12 93 ALA A O 1
ATOM 728 N N . LYS A 1 94 ? 12.567 4.189 10.754 1.00 90.50 94 LYS A N 1
ATOM 729 C CA . LYS A 1 94 ? 13.866 4.794 11.058 1.00 90.50 94 LYS A CA 1
ATOM 730 C C . LYS A 1 94 ? 14.399 5.595 9.881 1.00 90.50 94 LYS A C 1
ATOM 732 O O . LYS A 1 94 ? 14.079 5.309 8.728 1.00 90.50 94 LYS A O 1
ATOM 737 N N . ASP A 1 95 ? 15.254 6.557 10.203 1.00 82.25 95 ASP A N 1
ATOM 738 C CA . ASP A 1 95 ? 16.004 7.339 9.241 1.00 82.25 95 ASP A CA 1
ATOM 739 C C . ASP A 1 95 ? 16.794 6.433 8.290 1.00 82.25 95 ASP A C 1
ATOM 741 O O . ASP A 1 95 ? 17.397 5.420 8.656 1.00 82.25 95 ASP A O 1
ATOM 745 N N . VAL A 1 96 ? 16.804 6.825 7.026 1.00 76.06 96 VAL A N 1
ATOM 746 C CA . VAL A 1 96 ? 17.587 6.177 5.977 1.00 76.06 96 VAL A CA 1
ATOM 747 C C . VAL A 1 96 ? 18.872 6.969 5.806 1.00 76.06 96 VAL A C 1
ATOM 749 O O . VAL A 1 96 ? 19.008 7.819 4.931 1.00 76.06 96 VAL A O 1
ATOM 752 N N . SER A 1 97 ? 19.828 6.683 6.690 1.00 65.06 97 SER A N 1
ATOM 753 C CA . SER A 1 97 ? 21.131 7.360 6.751 1.00 65.06 97 SER A CA 1
ATOM 754 C C . SER A 1 97 ? 21.963 7.265 5.461 1.00 65.06 97 SER A C 1
ATOM 756 O O . SER A 1 97 ? 22.888 8.059 5.279 1.00 65.06 97 SER A O 1
ATOM 758 N N . GLN A 1 98 ? 21.644 6.338 4.548 1.00 61.28 98 GLN A N 1
ATOM 759 C CA . GLN A 1 98 ? 22.306 6.188 3.249 1.00 61.28 98 GLN A CA 1
ATOM 760 C C . GLN A 1 98 ? 21.311 5.752 2.168 1.00 61.28 98 GLN A C 1
ATOM 762 O O . GLN A 1 98 ? 21.010 4.569 2.018 1.00 61.28 98 GLN A O 1
ATOM 767 N N . ILE A 1 99 ? 20.820 6.716 1.389 1.00 77.31 99 ILE A N 1
ATOM 768 C CA . ILE A 1 99 ? 20.116 6.442 0.137 1.00 77.31 99 ILE A CA 1
ATOM 769 C C . ILE A 1 99 ? 21.056 6.790 -1.019 1.00 77.31 99 ILE A C 1
ATOM 771 O O . ILE A 1 99 ? 21.262 7.968 -1.307 1.00 77.31 99 ILE A O 1
ATOM 775 N N . GLY A 1 100 ? 21.642 5.779 -1.666 1.00 83.62 100 GLY A N 1
ATOM 776 C CA . GLY A 1 100 ? 22.478 5.998 -2.857 1.00 83.62 100 GLY A CA 1
ATOM 777 C C . GLY A 1 100 ? 21.654 6.215 -4.131 1.00 83.62 100 GLY A C 1
ATOM 778 O O . GLY A 1 100 ? 22.098 6.894 -5.053 1.00 83.62 100 GLY A O 1
ATOM 779 N N . CYS A 1 101 ? 20.424 5.704 -4.153 1.00 91.25 101 CYS A N 1
ATOM 780 C CA . CYS A 1 101 ? 19.549 5.706 -5.317 1.00 91.25 101 CYS A CA 1
ATOM 781 C C . CYS A 1 101 ? 18.451 6.787 -5.195 1.00 91.25 101 CYS A C 1
ATOM 783 O O . CYS A 1 101 ? 17.605 6.711 -4.304 1.00 91.25 101 CYS A O 1
ATOM 785 N N . TYR A 1 102 ? 18.440 7.798 -6.077 1.00 90.56 102 TYR A N 1
ATOM 786 C CA . TYR A 1 102 ? 17.576 8.989 -5.950 1.00 90.56 102 TYR A CA 1
ATOM 787 C C . TYR A 1 102 ? 16.085 8.646 -5.865 1.00 90.56 102 TYR A C 1
ATOM 789 O O . TYR A 1 102 ? 15.376 9.196 -5.032 1.00 90.56 102 TYR A O 1
ATOM 797 N N . ILE A 1 103 ? 15.613 7.675 -6.641 1.00 88.12 103 ILE A N 1
ATOM 798 C CA . ILE A 1 103 ? 14.200 7.281 -6.608 1.00 88.12 103 ILE A CA 1
ATOM 799 C C . ILE A 1 103 ? 13.754 6.741 -5.240 1.00 88.12 103 ILE A C 1
ATOM 801 O O . ILE A 1 103 ? 12.636 6.984 -4.795 1.00 88.12 103 ILE A O 1
ATOM 805 N N . VAL A 1 104 ? 14.646 6.070 -4.506 1.00 90.81 104 VAL A N 1
ATOM 806 C CA . VAL A 1 104 ? 14.349 5.583 -3.150 1.00 90.81 104 VAL A CA 1
ATOM 807 C C . VAL A 1 104 ? 14.122 6.759 -2.203 1.00 90.81 104 VAL A C 1
ATOM 809 O O . VAL A 1 104 ? 13.279 6.683 -1.313 1.00 90.81 104 VAL A O 1
ATOM 812 N N . LYS A 1 105 ? 14.837 7.868 -2.425 1.00 89.94 105 LYS A N 1
ATOM 813 C CA . LYS A 1 105 ? 14.670 9.111 -1.673 1.00 89.94 105 LYS A CA 1
ATOM 814 C C . LYS A 1 105 ? 13.276 9.689 -1.882 1.00 89.94 105 LYS A C 1
ATOM 816 O O . LYS A 1 105 ? 12.643 10.069 -0.909 1.00 89.94 105 LYS A O 1
ATOM 821 N N . GLU A 1 106 ? 12.769 9.682 -3.109 1.00 89.94 106 GLU A N 1
ATOM 822 C CA . GLU A 1 106 ? 11.427 10.188 -3.414 1.00 89.94 106 GLU A CA 1
ATOM 823 C C . GLU A 1 106 ? 10.314 9.318 -2.811 1.00 89.94 106 GLU A C 1
ATOM 825 O O . GLU A 1 106 ? 9.354 9.842 -2.240 1.00 89.94 106 GLU A O 1
ATOM 830 N N . TYR A 1 107 ? 10.459 7.990 -2.846 1.00 91.44 107 TYR A N 1
ATOM 831 C CA . TYR A 1 107 ? 9.520 7.087 -2.166 1.00 91.44 107 TYR A CA 1
ATOM 832 C C . TYR A 1 107 ? 9.603 7.174 -0.637 1.00 91.44 107 TYR A C 1
ATOM 834 O O . TYR A 1 107 ? 8.605 6.953 0.053 1.00 91.44 107 TYR A O 1
ATOM 842 N N . TYR A 1 108 ? 10.772 7.510 -0.086 1.00 91.50 108 TYR A N 1
ATOM 843 C CA . TYR A 1 108 ? 10.905 7.839 1.331 1.00 91.50 108 TYR A CA 1
ATOM 844 C C . TYR A 1 108 ? 10.240 9.178 1.667 1.00 91.50 108 TYR A C 1
ATOM 846 O O . TYR A 1 108 ? 9.526 9.292 2.666 1.00 91.50 108 TYR A O 1
ATOM 854 N N . ASP A 1 109 ? 10.438 10.187 0.821 1.00 90.62 109 ASP A N 1
ATOM 855 C CA . ASP A 1 109 ? 9.890 11.532 0.990 1.00 90.62 109 ASP A CA 1
ATOM 856 C C . ASP A 1 109 ? 8.369 11.538 0.992 1.00 90.62 109 ASP A C 1
ATOM 858 O O . ASP A 1 109 ? 7.771 12.171 1.859 1.00 90.62 109 ASP A O 1
ATOM 862 N N . SER A 1 110 ? 7.770 10.754 0.103 1.00 91.19 110 SER A N 1
ATOM 863 C CA . SER A 1 110 ? 6.324 10.564 -0.025 1.00 91.19 110 SER A CA 1
ATOM 864 C C . SER A 1 110 ? 5.734 9.520 0.937 1.00 91.19 110 SER A C 1
ATOM 866 O O . SER A 1 110 ? 4.554 9.197 0.838 1.00 91.19 110 SER A O 1
ATOM 868 N N . SER A 1 111 ? 6.538 8.969 1.854 1.00 94.94 111 SER A N 1
ATOM 869 C CA . SER A 1 111 ? 6.135 7.988 2.878 1.00 94.94 111 SER A CA 1
ATOM 870 C C . SER A 1 111 ? 5.654 6.625 2.350 1.00 94.94 111 SER A C 1
ATOM 872 O O . SER A 1 111 ? 5.340 5.730 3.138 1.00 94.94 111 SER A O 1
ATOM 874 N N . TYR A 1 112 ? 5.695 6.399 1.034 1.00 94.56 112 TYR A N 1
ATOM 875 C CA . TYR A 1 112 ? 5.425 5.103 0.398 1.00 94.56 112 TYR A CA 1
ATOM 876 C C . TYR A 1 112 ? 6.361 4.006 0.897 1.00 94.56 112 TYR A C 1
ATOM 878 O O . TYR A 1 112 ? 5.942 2.870 1.120 1.00 94.56 112 TYR A O 1
ATOM 886 N N . TYR A 1 113 ? 7.632 4.349 1.101 1.00 95.19 113 TYR A N 1
ATOM 887 C CA . TYR A 1 113 ? 8.616 3.441 1.673 1.00 95.19 113 TYR A CA 1
ATOM 888 C C 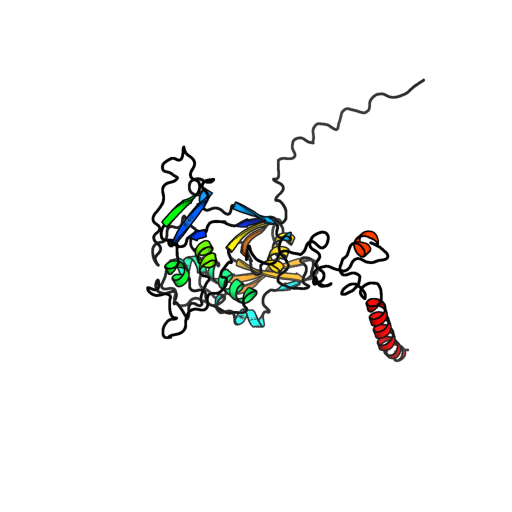. TYR A 1 113 ? 8.180 2.934 3.055 1.00 95.19 113 TYR A C 1
ATOM 890 O O . TYR A 1 113 ? 8.209 1.734 3.329 1.00 95.19 113 TYR A O 1
ATOM 898 N N . THR A 1 114 ? 7.726 3.838 3.920 1.00 96.00 114 THR A N 1
ATOM 899 C CA . THR A 1 114 ? 7.286 3.501 5.278 1.00 96.00 114 THR A CA 1
ATOM 900 C C . THR A 1 114 ? 5.979 2.720 5.243 1.00 96.00 114 THR A C 1
ATOM 902 O O . THR A 1 114 ? 5.882 1.684 5.902 1.00 96.00 114 THR A O 1
ATOM 905 N N . LEU A 1 115 ? 5.022 3.138 4.408 1.00 97.81 115 LEU A N 1
ATOM 906 C CA . LEU A 1 115 ? 3.775 2.410 4.177 1.00 97.81 115 LEU A CA 1
ATOM 907 C C . LEU A 1 115 ? 4.041 0.951 3.773 1.00 97.81 115 LEU A C 1
ATOM 909 O O . LEU A 1 115 ? 3.448 0.041 4.347 1.00 97.81 115 LEU A O 1
ATOM 913 N N . LEU A 1 116 ? 4.960 0.709 2.832 1.00 97.56 116 LEU A N 1
ATOM 914 C CA . LEU A 1 116 ? 5.280 -0.635 2.346 1.00 97.56 116 LEU A CA 1
ATOM 915 C C . LEU A 1 116 ? 5.935 -1.509 3.429 1.00 97.56 116 LEU A C 1
ATOM 917 O O . LEU A 1 116 ? 5.589 -2.682 3.578 1.00 97.56 116 LEU A O 1
ATOM 921 N N . GLY A 1 117 ? 6.842 -0.940 4.229 1.00 97.75 117 GLY A N 1
ATOM 922 C CA . GLY A 1 117 ? 7.438 -1.646 5.366 1.00 97.75 117 GLY A CA 1
ATOM 923 C C . GLY A 1 117 ? 6.421 -1.971 6.465 1.00 97.75 117 GLY A C 1
ATOM 924 O O . GLY A 1 117 ? 6.448 -3.063 7.035 1.00 97.75 117 GLY A O 1
ATOM 925 N N . PHE A 1 118 ? 5.478 -1.064 6.729 1.00 98.25 118 PHE A N 1
ATOM 926 C CA . PHE A 1 118 ? 4.391 -1.306 7.679 1.00 98.25 118 PHE A CA 1
ATOM 927 C C . PHE A 1 118 ? 3.405 -2.348 7.151 1.00 98.25 118 PHE A C 1
ATOM 929 O O . PHE A 1 118 ? 2.979 -3.212 7.913 1.00 98.25 118 PHE A O 1
ATOM 936 N N . ALA A 1 119 ? 3.089 -2.332 5.855 1.00 98.31 119 ALA A N 1
ATOM 937 C CA . ALA A 1 119 ? 2.268 -3.360 5.226 1.00 98.31 119 ALA A CA 1
ATOM 938 C C . ALA A 1 119 ? 2.920 -4.748 5.354 1.00 98.31 119 ALA A C 1
ATOM 940 O O . ALA A 1 119 ? 2.253 -5.699 5.756 1.00 98.31 119 ALA A O 1
ATOM 941 N N . ALA A 1 120 ? 4.231 -4.868 5.114 1.00 98.25 120 ALA A N 1
ATOM 942 C CA . ALA A 1 120 ? 4.957 -6.128 5.294 1.00 98.25 120 ALA A CA 1
ATOM 943 C C . ALA A 1 120 ? 4.894 -6.625 6.750 1.00 98.25 120 ALA A C 1
ATOM 945 O O . ALA A 1 120 ? 4.642 -7.807 7.001 1.00 98.25 120 ALA A O 1
ATOM 946 N N . LYS A 1 121 ? 5.027 -5.710 7.720 1.00 97.62 121 LYS A N 1
ATOM 947 C CA . LYS A 1 121 ? 4.870 -6.044 9.138 1.00 97.62 121 LYS A CA 1
ATOM 948 C C . LYS A 1 121 ? 3.444 -6.478 9.474 1.00 97.62 121 LYS A C 1
ATOM 950 O O . LYS A 1 121 ? 3.273 -7.422 10.238 1.00 97.62 121 LYS A O 1
ATOM 955 N N . PHE A 1 122 ? 2.437 -5.803 8.933 1.00 96.88 122 PHE A N 1
ATOM 956 C CA . PHE A 1 122 ? 1.032 -6.091 9.205 1.00 96.88 122 PHE A CA 1
ATOM 957 C C . PHE A 1 122 ? 0.594 -7.442 8.631 1.00 96.88 122 PHE A C 1
ATOM 959 O O . PHE A 1 122 ? 0.023 -8.262 9.347 1.00 96.88 122 PHE A O 1
ATOM 966 N N . TYR A 1 123 ? 0.893 -7.691 7.356 1.00 96.44 123 TYR A N 1
ATOM 967 C CA . TYR A 1 123 ? 0.405 -8.868 6.642 1.00 96.44 123 TYR A CA 1
ATOM 968 C C . TYR A 1 123 ? 1.251 -10.118 6.859 1.00 96.44 123 TYR A C 1
ATOM 970 O O . TYR A 1 123 ? 0.709 -11.220 6.926 1.00 96.44 123 TYR A O 1
ATOM 978 N N . GLU A 1 124 ? 2.569 -9.961 6.974 1.00 96.19 124 GLU A N 1
ATOM 979 C CA . GLU A 1 124 ? 3.508 -11.088 6.980 1.00 96.19 124 GLU A CA 1
ATOM 980 C C . GLU A 1 124 ? 4.337 -11.179 8.264 1.00 96.19 124 GLU A C 1
ATOM 982 O O . GLU A 1 124 ? 5.178 -12.067 8.401 1.00 96.19 124 GLU A O 1
ATOM 987 N N . ASN A 1 125 ? 4.081 -10.286 9.228 1.00 95.94 125 ASN A N 1
ATOM 988 C CA . ASN A 1 125 ? 4.803 -10.179 10.498 1.00 95.94 125 ASN A CA 1
ATOM 989 C C . ASN A 1 125 ? 6.320 -9.931 10.350 1.00 95.94 125 ASN A C 1
ATOM 991 O O . ASN A 1 125 ? 7.075 -10.079 11.314 1.00 95.94 125 ASN A O 1
ATOM 995 N N . ASP A 1 126 ? 6.766 -9.484 9.175 1.00 97.50 126 ASP A N 1
ATOM 996 C CA . ASP A 1 126 ? 8.170 -9.228 8.867 1.00 97.50 126 ASP A CA 1
ATOM 997 C C . ASP A 1 126 ? 8.498 -7.735 8.973 1.00 97.50 126 ASP A C 1
ATOM 999 O O . ASP A 1 126 ? 7.887 -6.885 8.332 1.00 97.50 126 ASP A O 1
ATOM 1003 N N . ASN A 1 127 ? 9.502 -7.407 9.785 1.00 97.06 127 ASN A N 1
ATOM 1004 C CA . ASN A 1 127 ? 9.962 -6.036 9.981 1.00 97.06 127 ASN A CA 1
ATOM 1005 C C . ASN A 1 127 ? 11.114 -5.726 9.017 1.00 97.06 127 ASN A C 1
ATOM 1007 O O . ASN A 1 127 ? 12.270 -6.053 9.299 1.00 97.06 127 ASN A O 1
ATOM 1011 N N . ILE A 1 128 ? 10.792 -5.131 7.870 1.00 97.00 128 ILE A N 1
ATOM 1012 C CA . ILE A 1 128 ? 11.767 -4.835 6.817 1.00 97.00 128 ILE A CA 1
ATOM 1013 C C . ILE A 1 128 ? 11.985 -3.336 6.641 1.00 97.00 128 ILE A C 1
ATOM 1015 O O . ILE A 1 128 ? 11.096 -2.523 6.875 1.00 97.00 128 ILE A O 1
ATOM 1019 N N . SER A 1 129 ? 13.168 -2.990 6.146 1.00 95.69 129 SER A N 1
ATOM 1020 C CA . SER A 1 129 ? 13.364 -1.793 5.337 1.00 95.69 129 SER A CA 1
ATOM 1021 C C . SER A 1 129 ? 13.170 -2.208 3.869 1.00 95.69 129 SER A C 1
ATOM 1023 O O . SER A 1 129 ? 13.858 -3.130 3.428 1.00 95.69 129 SER A O 1
ATOM 1025 N N . PRO A 1 130 ? 12.226 -1.627 3.110 1.00 96.81 130 PRO A N 1
ATOM 1026 C CA . PRO A 1 130 ? 11.993 -2.038 1.724 1.00 96.81 130 PRO A CA 1
ATOM 1027 C C . PRO A 1 130 ? 13.175 -1.769 0.781 1.00 96.81 130 PRO A C 1
ATOM 1029 O O . PRO A 1 130 ? 13.750 -0.680 0.778 1.00 96.81 130 PRO A O 1
ATOM 1032 N N . SER A 1 131 ? 13.501 -2.739 -0.074 1.00 96.31 131 SER A N 1
ATOM 1033 C CA . SER A 1 131 ? 14.428 -2.558 -1.196 1.00 96.31 131 SER A CA 1
ATOM 1034 C C . SER A 1 131 ? 13.689 -2.055 -2.439 1.00 96.31 131 SER A C 1
ATOM 1036 O O . SER A 1 131 ? 13.024 -2.816 -3.140 1.00 96.31 131 SER A O 1
ATOM 1038 N N . PHE A 1 132 ? 13.808 -0.768 -2.741 1.00 95.00 132 PHE A N 1
ATOM 1039 C CA . PHE A 1 132 ? 13.265 -0.202 -3.976 1.00 95.00 132 PHE A CA 1
ATOM 1040 C C . PHE A 1 132 ? 14.168 -0.485 -5.177 1.00 95.00 132 PHE A C 1
ATOM 1042 O O . PHE A 1 132 ? 13.677 -0.562 -6.298 1.00 95.00 132 PHE A O 1
ATOM 1049 N N . THR A 1 133 ? 15.462 -0.725 -4.966 1.00 95.50 133 THR A N 1
ATOM 1050 C CA . THR A 1 133 ? 16.366 -1.175 -6.035 1.00 95.50 133 THR A CA 1
ATOM 1051 C C . THR A 1 133 ? 16.015 -2.578 -6.529 1.00 95.50 133 THR A C 1
ATOM 1053 O O . THR A 1 133 ? 16.081 -2.829 -7.730 1.00 95.50 133 THR A O 1
ATOM 1056 N N . TRP A 1 134 ? 15.529 -3.466 -5.652 1.00 97.06 134 TRP A N 1
ATOM 1057 C CA . TRP A 1 134 ? 14.889 -4.723 -6.057 1.00 97.06 134 TRP A CA 1
ATOM 1058 C C . TRP A 1 134 ? 13.671 -4.493 -6.958 1.00 97.06 134 TRP A C 1
ATOM 1060 O O . TRP A 1 134 ? 13.517 -5.192 -7.959 1.00 97.06 134 TRP A O 1
ATOM 1070 N N . LEU A 1 135 ? 12.814 -3.519 -6.628 1.00 96.44 135 LEU A N 1
ATOM 1071 C CA . LEU A 1 135 ? 11.658 -3.187 -7.466 1.00 96.44 135 LEU A CA 1
ATOM 1072 C C . LEU A 1 135 ? 12.091 -2.620 -8.821 1.00 96.44 135 LEU A C 1
ATOM 1074 O O . LEU A 1 135 ? 11.530 -3.023 -9.831 1.00 96.44 135 LEU A O 1
ATOM 1078 N N . LEU A 1 136 ? 13.109 -1.755 -8.857 1.00 95.62 136 LEU A N 1
ATOM 1079 C CA . LEU A 1 136 ? 13.678 -1.211 -10.099 1.00 95.62 136 LEU A CA 1
ATOM 1080 C C . LEU A 1 136 ? 14.245 -2.307 -10.999 1.00 95.62 136 LEU A C 1
ATOM 1082 O O . LEU A 1 136 ? 13.973 -2.326 -12.192 1.00 95.62 136 LEU A O 1
ATOM 1086 N N . ALA A 1 137 ? 14.999 -3.249 -10.432 1.00 96.38 137 ALA A N 1
ATOM 1087 C CA . ALA A 1 137 ? 15.559 -4.362 -11.194 1.00 96.38 137 ALA A CA 1
ATOM 1088 C C . ALA A 1 137 ? 14.482 -5.318 -11.740 1.00 96.38 137 ALA A C 1
ATOM 1090 O O . ALA A 1 137 ? 14.729 -6.050 -12.696 1.00 96.38 137 ALA A O 1
ATOM 1091 N N . ASN A 1 138 ? 13.292 -5.310 -11.135 1.00 97.31 138 ASN A N 1
ATOM 1092 C CA . ASN A 1 138 ? 12.118 -6.064 -11.567 1.00 97.31 138 ASN A CA 1
ATOM 1093 C C . ASN A 1 138 ? 11.077 -5.202 -12.308 1.00 97.31 138 ASN A C 1
ATOM 1095 O O . ASN A 1 138 ? 9.980 -5.690 -12.603 1.00 97.31 138 ASN A O 1
ATOM 1099 N N . ALA A 1 139 ? 11.388 -3.933 -12.583 1.00 95.62 139 ALA A N 1
ATOM 1100 C CA . ALA A 1 139 ? 10.484 -3.015 -13.255 1.00 95.62 139 ALA A CA 1
ATOM 1101 C C . ALA A 1 139 ? 10.203 -3.488 -14.694 1.00 95.62 139 ALA A C 1
ATOM 1103 O O . ALA A 1 139 ? 11.025 -4.190 -15.296 1.00 95.62 139 ALA A O 1
ATOM 1104 N N . PRO A 1 140 ? 9.036 -3.145 -15.264 1.00 95.75 140 PRO A N 1
ATOM 1105 C CA . PRO A 1 140 ? 8.743 -3.488 -16.643 1.00 95.75 140 PRO A CA 1
ATOM 1106 C C . PRO A 1 140 ? 9.716 -2.783 -17.593 1.00 95.75 140 PRO A C 1
ATOM 1108 O O . PRO A 1 140 ? 10.090 -1.638 -17.373 1.00 95.75 140 PRO A O 1
ATOM 1111 N N . THR A 1 141 ? 10.098 -3.446 -18.679 1.00 95.31 141 THR A N 1
ATOM 1112 C CA . THR A 1 141 ? 11.014 -2.878 -19.690 1.00 95.31 141 THR A CA 1
ATOM 1113 C C . THR A 1 141 ? 10.283 -2.267 -20.878 1.00 95.31 141 THR A C 1
ATOM 1115 O O . THR A 1 141 ? 10.878 -1.571 -21.694 1.00 95.31 141 THR A O 1
ATOM 1118 N N . LYS A 1 142 ? 8.982 -2.537 -20.995 1.00 94.38 142 LYS A N 1
ATOM 1119 C CA . LYS A 1 142 ? 8.131 -2.027 -22.065 1.00 94.38 142 LYS A CA 1
ATOM 1120 C C . LYS A 1 142 ? 6.698 -1.887 -21.579 1.00 94.38 142 LYS A C 1
ATOM 1122 O O . LYS A 1 142 ? 6.237 -2.715 -20.795 1.00 94.38 142 LYS A O 1
ATOM 1127 N N . ARG A 1 143 ? 5.979 -0.898 -22.091 1.00 91.12 143 ARG A N 1
ATOM 1128 C CA . ARG A 1 143 ? 4.526 -0.760 -21.980 1.00 91.12 143 ARG A CA 1
ATOM 1129 C C . ARG A 1 143 ? 3.876 -1.182 -23.290 1.00 91.12 143 ARG A C 1
ATOM 1131 O O . ARG A 1 143 ? 4.274 -0.700 -24.348 1.00 91.12 143 ARG A O 1
ATOM 1138 N N . VAL A 1 144 ? 2.872 -2.049 -23.207 1.00 91.56 144 VAL A N 1
ATOM 1139 C CA . VAL A 1 144 ? 2.130 -2.568 -24.361 1.00 91.56 144 VAL A CA 1
ATOM 1140 C C . VAL A 1 144 ? 0.635 -2.434 -24.102 1.00 91.56 144 VAL A C 1
ATOM 1142 O O . VAL A 1 144 ? 0.144 -2.810 -23.034 1.00 91.56 144 VAL A O 1
ATOM 1145 N N . TYR A 1 145 ? -0.097 -1.920 -25.088 1.00 87.94 145 TYR A N 1
ATOM 1146 C CA . TYR A 1 145 ? -1.555 -1.843 -25.025 1.00 87.94 145 TYR A CA 1
ATOM 1147 C C . TYR A 1 145 ? -2.187 -3.167 -25.466 1.00 87.94 145 TYR A C 1
ATOM 1149 O O . TYR A 1 145 ? -2.012 -3.611 -26.602 1.00 87.94 145 TYR A O 1
ATOM 1157 N N . LYS A 1 146 ? -2.970 -3.787 -24.581 1.00 84.50 146 LYS A N 1
ATOM 1158 C CA . LYS A 1 146 ? -3.884 -4.881 -24.934 1.00 84.50 146 LYS A CA 1
ATOM 1159 C C . LYS A 1 146 ? -5.144 -4.307 -25.562 1.00 84.50 146 LYS A C 1
ATOM 1161 O O . LYS A 1 146 ? -5.562 -3.235 -25.166 1.00 84.50 146 LYS A O 1
ATOM 1166 N N . ASP A 1 147 ? -5.775 -5.020 -26.490 1.00 83.00 147 ASP A N 1
ATOM 1167 C CA . ASP A 1 147 ? -7.105 -4.664 -27.016 1.00 83.00 147 ASP A CA 1
ATOM 1168 C C . ASP A 1 147 ? -7.191 -3.252 -27.638 1.00 83.00 147 ASP A C 1
ATOM 1170 O O . ASP A 1 147 ? -8.180 -2.538 -27.479 1.00 83.00 147 ASP A O 1
ATOM 1174 N N . LYS A 1 148 ? -6.129 -2.837 -28.341 1.00 83.38 148 LYS A N 1
ATOM 1175 C CA . LYS A 1 148 ? -6.058 -1.552 -29.052 1.00 83.38 148 LYS A CA 1
ATOM 1176 C C . LYS A 1 148 ? -7.215 -1.432 -30.070 1.00 83.38 148 LYS A C 1
ATOM 1178 O O . LYS A 1 148 ? -7.375 -2.351 -30.879 1.00 83.38 148 LYS A O 1
ATOM 1183 N N . PRO A 1 149 ? -8.004 -0.336 -30.068 1.00 82.62 149 PRO A N 1
ATOM 1184 C CA . PRO A 1 149 ? -9.083 -0.155 -31.040 1.00 82.62 149 PRO A CA 1
ATOM 1185 C C . PRO A 1 149 ? -8.534 -0.002 -32.466 1.00 82.62 149 PRO A C 1
ATOM 1187 O O . PRO A 1 149 ? -7.391 0.413 -32.658 1.00 82.62 149 PRO A O 1
ATOM 1190 N N . GLU A 1 150 ? -9.346 -0.325 -33.476 1.00 84.38 150 GLU A N 1
ATOM 1191 C CA . GLU A 1 150 ? -8.925 -0.302 -34.888 1.00 84.38 150 GLU A CA 1
ATOM 1192 C C . GLU A 1 150 ? -8.516 1.112 -35.344 1.00 84.38 150 GLU A C 1
ATOM 1194 O O . GLU A 1 150 ? -7.585 1.274 -36.130 1.00 84.38 150 GLU A O 1
ATOM 1199 N N . GLU A 1 151 ? -9.134 2.151 -34.774 1.00 84.19 151 GLU A N 1
ATOM 1200 C CA . GLU A 1 151 ? -8.864 3.565 -35.058 1.00 84.19 151 GLU A CA 1
ATOM 1201 C C . GLU A 1 151 ? -7.788 4.190 -34.152 1.00 84.19 151 GLU A C 1
ATOM 1203 O O . GLU A 1 151 ? -7.702 5.415 -34.017 1.00 84.19 151 GLU A O 1
ATOM 1208 N N . ALA A 1 152 ? -6.990 3.375 -33.468 1.00 8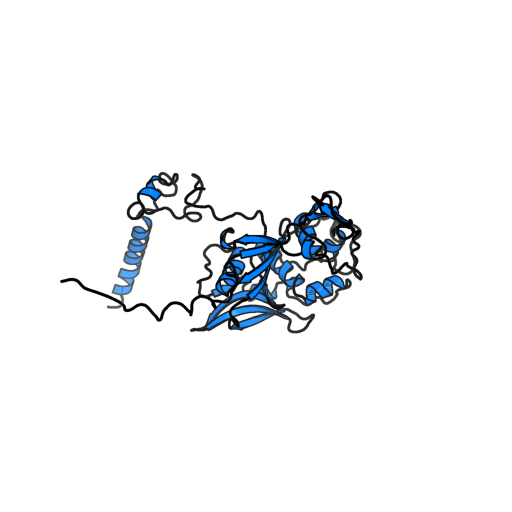1.62 152 ALA A N 1
ATOM 1209 C CA . ALA A 1 152 ? -6.006 3.867 -32.521 1.00 81.62 152 ALA A CA 1
ATOM 1210 C C . ALA A 1 152 ? -4.847 4.624 -33.199 1.00 81.62 152 ALA A C 1
ATOM 1212 O O . ALA A 1 152 ? -4.111 4.086 -34.025 1.00 81.62 152 ALA A O 1
ATOM 1213 N N . ASP A 1 153 ? -4.671 5.879 -32.790 1.00 83.88 153 ASP A N 1
ATOM 1214 C CA . ASP A 1 153 ? -3.615 6.788 -33.241 1.00 83.88 153 ASP A CA 1
ATOM 1215 C C . ASP A 1 153 ? -2.247 6.518 -32.559 1.00 83.88 153 ASP A C 1
ATOM 1217 O O . ASP A 1 153 ? -2.059 5.531 -31.839 1.00 83.88 153 ASP A O 1
ATOM 1221 N N . SER A 1 154 ? -1.273 7.405 -32.784 1.00 82.19 154 SER A N 1
ATOM 1222 C CA . SER A 1 154 ? 0.092 7.295 -32.249 1.00 82.19 154 SER A CA 1
ATOM 1223 C C . SER A 1 154 ? 0.188 7.402 -30.718 1.00 82.19 154 SER A C 1
ATOM 1225 O O . SER A 1 154 ? 1.223 7.080 -30.148 1.00 82.19 154 SER A O 1
ATOM 1227 N N . THR A 1 155 ? -0.871 7.812 -30.010 1.00 78.31 155 THR A N 1
ATOM 1228 C CA . THR A 1 155 ? -0.891 7.819 -28.530 1.00 78.31 155 THR A CA 1
ATOM 1229 C C . THR A 1 155 ? -1.015 6.419 -27.916 1.00 78.31 155 THR A C 1
ATOM 1231 O O . THR A 1 155 ? -0.880 6.263 -26.706 1.00 78.31 155 THR A O 1
ATOM 1234 N N . TRP A 1 156 ? -1.228 5.400 -28.754 1.00 79.69 156 TRP A N 1
ATOM 1235 C CA . TRP A 1 156 ? -1.308 3.978 -28.402 1.00 79.69 156 TRP A CA 1
ATOM 1236 C C . TRP A 1 156 ? -0.069 3.192 -28.832 1.00 79.69 156 TRP A C 1
ATOM 1238 O O . TRP A 1 156 ? -0.155 1.998 -29.145 1.00 79.69 156 TRP A O 1
ATOM 1248 N N . GLU A 1 157 ? 1.052 3.872 -29.020 1.00 84.38 157 GLU A N 1
ATOM 1249 C CA . GLU A 1 157 ? 2.306 3.208 -29.340 1.00 84.38 157 GLU A CA 1
ATOM 1250 C C . GLU A 1 157 ? 2.883 2.547 -28.088 1.00 84.38 157 GLU A C 1
ATOM 1252 O O . GLU A 1 157 ? 2.785 3.068 -26.969 1.00 84.38 157 GLU A O 1
ATOM 1257 N N . ASP A 1 158 ? 3.460 1.364 -28.294 1.00 88.50 158 ASP A N 1
ATOM 1258 C CA . ASP A 1 158 ? 4.264 0.719 -27.269 1.00 88.50 158 ASP A CA 1
ATOM 1259 C C . ASP A 1 158 ? 5.434 1.634 -26.909 1.00 88.50 158 ASP A C 1
ATOM 1261 O O . ASP A 1 158 ? 6.027 2.273 -27.781 1.00 88.50 158 ASP A O 1
ATOM 1265 N N . LEU A 1 159 ? 5.798 1.647 -25.633 1.00 89.56 159 LEU A N 1
ATOM 1266 C CA . LEU A 1 159 ? 6.868 2.495 -25.128 1.00 89.56 159 LEU A CA 1
ATOM 1267 C C . LEU A 1 159 ? 7.916 1.632 -24.441 1.00 89.56 159 LEU A C 1
ATOM 1269 O O . LEU A 1 159 ? 7.574 0.861 -23.545 1.00 89.56 159 LEU A O 1
ATOM 1273 N N . ASP A 1 160 ? 9.173 1.763 -24.848 1.00 92.56 160 ASP A N 1
ATOM 1274 C CA . ASP A 1 160 ? 10.284 1.189 -24.094 1.00 92.56 160 ASP A CA 1
ATOM 1275 C C . ASP A 1 160 ? 10.466 1.992 -22.801 1.00 92.56 160 ASP A C 1
ATOM 1277 O O . ASP A 1 160 ? 10.459 3.223 -22.815 1.00 92.56 160 ASP A O 1
ATOM 1281 N N . LEU A 1 161 ? 10.586 1.286 -21.681 1.00 92.25 161 LEU A N 1
ATOM 1282 C CA . LEU A 1 161 ? 10.694 1.874 -20.353 1.00 92.25 161 LEU A CA 1
ATOM 1283 C C . LEU A 1 161 ? 12.101 1.645 -19.809 1.00 92.25 161 LEU A C 1
ATOM 1285 O O . LEU A 1 161 ? 12.624 0.529 -19.853 1.00 92.25 161 LEU A O 1
ATOM 1289 N N . GLU A 1 162 ? 12.695 2.696 -19.254 1.00 90.88 162 GLU A N 1
ATOM 1290 C CA . GLU A 1 162 ? 14.005 2.637 -18.615 1.00 90.88 162 GLU A CA 1
ATOM 1291 C C . GLU A 1 162 ? 13.900 3.102 -17.163 1.00 90.88 162 GLU A C 1
ATOM 1293 O O . GLU A 1 162 ? 13.395 4.187 -16.865 1.00 90.88 162 GLU A O 1
ATOM 1298 N N . TYR A 1 163 ? 14.402 2.263 -16.258 1.00 90.75 163 TYR A N 1
ATOM 1299 C CA . TYR A 1 163 ? 14.415 2.511 -14.825 1.00 90.75 163 TYR A CA 1
ATOM 1300 C C . TYR A 1 163 ? 15.840 2.376 -14.302 1.00 90.75 163 TYR A C 1
ATOM 1302 O O . TYR A 1 163 ? 16.510 1.362 -14.492 1.00 90.75 163 TYR A O 1
ATOM 1310 N N . SER A 1 164 ? 16.305 3.412 -13.621 1.00 92.06 164 SER A N 1
ATOM 1311 C CA . SER A 1 164 ? 17.623 3.474 -13.005 1.00 92.06 164 SER A CA 1
ATOM 1312 C C . SER A 1 164 ? 17.547 4.261 -11.700 1.00 92.06 164 SER A C 1
ATOM 1314 O O . SER A 1 164 ? 16.510 4.811 -11.329 1.00 92.06 164 SER A O 1
ATOM 1316 N N . CYS A 1 165 ? 18.674 4.368 -11.004 1.00 91.44 165 CYS A N 1
ATOM 1317 C CA . CYS A 1 165 ? 18.731 5.157 -9.783 1.00 91.44 165 CYS A CA 1
ATOM 1318 C C . CYS A 1 165 ? 18.628 6.667 -9.986 1.00 91.44 165 CYS A C 1
ATOM 1320 O O . CYS A 1 165 ? 18.353 7.368 -9.018 1.00 91.44 165 CYS A O 1
ATOM 1322 N N . THR A 1 166 ? 18.863 7.170 -11.198 1.00 87.19 166 THR A N 1
ATOM 1323 C CA . THR A 1 166 ? 18.885 8.612 -11.508 1.00 87.19 166 THR A CA 1
ATOM 1324 C C . THR A 1 166 ? 17.839 9.028 -12.531 1.00 87.19 166 THR A C 1
ATOM 1326 O O . THR A 1 166 ? 17.639 10.216 -12.753 1.00 87.19 166 THR A O 1
ATOM 1329 N N . PHE A 1 167 ? 17.209 8.059 -13.181 1.00 80.75 167 PHE A N 1
ATOM 1330 C CA . PHE A 1 167 ? 16.220 8.269 -14.219 1.00 80.75 167 PHE A CA 1
ATOM 1331 C C . PHE A 1 167 ? 15.127 7.229 -14.059 1.00 80.75 167 PHE A C 1
ATOM 1333 O O . PHE A 1 167 ? 15.417 6.034 -14.000 1.00 80.75 167 PHE A O 1
ATOM 1340 N N . TYR A 1 168 ? 13.890 7.693 -14.016 1.00 72.38 168 TYR A N 1
ATOM 1341 C CA . TYR A 1 168 ? 12.727 6.850 -14.183 1.00 72.38 168 TYR A CA 1
ATOM 1342 C C . TYR A 1 168 ? 11.652 7.648 -14.902 1.00 72.38 168 TYR A C 1
ATOM 1344 O O . TYR A 1 168 ? 11.580 8.875 -14.788 1.00 72.38 168 TYR A O 1
ATOM 1352 N N . ASP A 1 169 ? 10.820 6.952 -15.662 1.00 75.00 169 ASP A N 1
ATOM 1353 C CA . ASP A 1 169 ? 9.701 7.592 -16.328 1.00 75.00 169 ASP A CA 1
ATOM 1354 C C . ASP A 1 169 ? 8.579 7.843 -15.309 1.00 75.00 169 ASP A C 1
ATOM 1356 O O . ASP A 1 169 ? 7.786 6.955 -14.994 1.00 75.00 169 ASP A O 1
ATOM 1360 N N . HIS A 1 170 ? 8.562 9.059 -14.748 1.00 66.56 170 HIS A N 1
ATOM 1361 C CA . HIS A 1 170 ? 7.628 9.505 -13.704 1.00 66.56 170 HIS A CA 1
ATOM 1362 C C . HIS A 1 170 ? 6.149 9.351 -14.081 1.00 66.56 170 HIS A C 1
ATOM 1364 O O . HIS A 1 170 ? 5.284 9.428 -13.211 1.00 66.56 170 HIS A O 1
ATOM 1370 N N . HIS A 1 171 ? 5.844 9.161 -15.364 1.00 70.62 171 HIS A N 1
ATOM 1371 C CA . HIS A 1 171 ? 4.474 9.009 -15.832 1.00 70.62 171 HIS A CA 1
ATOM 1372 C C . HIS A 1 171 ? 3.893 7.623 -15.524 1.00 70.62 171 HIS A C 1
ATOM 1374 O O . HIS A 1 171 ? 2.682 7.456 -15.643 1.00 70.62 171 HIS A O 1
ATOM 1380 N N . TYR A 1 172 ? 4.717 6.649 -15.111 1.00 79.00 172 TYR A N 1
ATOM 1381 C CA . TYR A 1 172 ? 4.288 5.259 -14.952 1.00 79.00 172 TYR A CA 1
ATOM 1382 C C . TYR A 1 172 ? 4.577 4.698 -13.562 1.00 79.00 172 TYR A C 1
ATOM 1384 O O . TYR A 1 172 ? 5.720 4.649 -13.100 1.00 79.00 172 TYR A O 1
ATOM 1392 N N . ASP A 1 173 ? 3.530 4.173 -12.929 1.00 85.31 173 ASP A N 1
ATOM 1393 C CA . ASP A 1 173 ? 3.648 3.395 -11.702 1.00 85.31 173 ASP A CA 1
ATOM 1394 C C . ASP A 1 173 ? 4.246 2.013 -12.001 1.00 85.31 173 ASP A C 1
ATOM 1396 O O . ASP A 1 173 ? 3.550 1.063 -12.367 1.00 85.31 173 ASP A O 1
ATOM 1400 N N . PHE A 1 174 ? 5.564 1.897 -11.847 1.00 90.62 174 PHE A N 1
ATOM 1401 C CA . PHE A 1 174 ? 6.264 0.618 -11.953 1.00 90.62 174 PHE A CA 1
ATOM 1402 C C . PHE A 1 174 ? 6.182 -0.207 -10.664 1.00 90.62 174 PHE A C 1
ATOM 1404 O O . PHE A 1 174 ? 6.272 -1.437 -10.711 1.00 90.62 174 PHE A O 1
ATOM 1411 N N . ALA A 1 175 ? 6.039 0.454 -9.512 1.00 92.38 175 ALA A N 1
ATOM 1412 C CA . ALA A 1 175 ? 6.184 -0.172 -8.207 1.00 92.38 175 ALA A CA 1
ATOM 1413 C C . ALA A 1 175 ? 5.018 -1.121 -7.929 1.00 92.38 175 ALA A C 1
ATOM 1415 O O . ALA A 1 175 ? 5.247 -2.270 -7.556 1.00 92.38 175 ALA A O 1
ATOM 1416 N N . THR A 1 176 ? 3.779 -0.694 -8.179 1.00 92.75 176 THR A N 1
ATOM 1417 C CA . THR A 1 176 ? 2.591 -1.534 -7.977 1.00 92.75 176 THR A CA 1
ATOM 1418 C C . THR A 1 176 ? 2.627 -2.840 -8.777 1.00 92.75 176 THR A C 1
ATOM 1420 O O . THR A 1 176 ? 2.497 -3.910 -8.171 1.00 92.75 176 THR A O 1
ATOM 1423 N N . PRO A 1 177 ? 2.824 -2.830 -10.112 1.00 94.56 177 PRO A N 1
ATOM 1424 C CA . PRO A 1 177 ? 2.852 -4.066 -10.887 1.00 94.56 177 PRO A CA 1
ATOM 1425 C C . PRO A 1 177 ? 4.102 -4.922 -10.590 1.00 94.56 177 PRO A C 1
ATOM 1427 O O . PRO A 1 177 ? 4.018 -6.153 -10.659 1.00 94.56 177 PRO A O 1
ATOM 1430 N N . ALA A 1 178 ? 5.230 -4.317 -10.188 1.00 96.62 178 ALA A N 1
ATOM 1431 C CA . ALA A 1 178 ? 6.415 -5.050 -9.732 1.00 96.62 178 ALA A CA 1
ATOM 1432 C C . ALA A 1 178 ? 6.185 -5.754 -8.382 1.00 96.62 178 ALA A C 1
ATOM 1434 O O . ALA A 1 178 ? 6.475 -6.946 -8.268 1.00 96.62 178 ALA A O 1
ATOM 1435 N N . ILE A 1 179 ? 5.604 -5.069 -7.388 1.00 97.56 179 ILE A N 1
ATOM 1436 C CA . ILE A 1 179 ? 5.223 -5.656 -6.091 1.00 97.56 179 ILE A CA 1
ATOM 1437 C 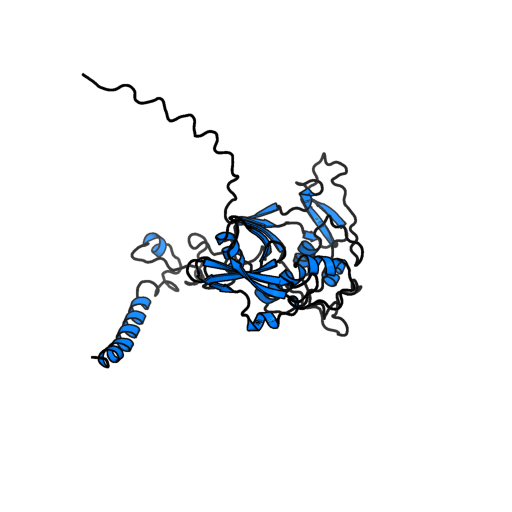C . ILE A 1 179 ? 4.224 -6.795 -6.309 1.00 97.56 179 ILE A C 1
ATOM 1439 O O . ILE A 1 179 ? 4.421 -7.894 -5.794 1.00 97.56 179 ILE A O 1
ATOM 1443 N N . HIS A 1 180 ? 3.205 -6.582 -7.142 1.00 97.38 180 HIS A N 1
ATOM 1444 C CA . HIS A 1 180 ? 2.216 -7.612 -7.446 1.00 97.38 180 HIS A CA 1
ATOM 1445 C C . HIS A 1 180 ? 2.869 -8.898 -7.975 1.00 97.38 180 HIS A C 1
ATOM 1447 O O . HIS A 1 180 ? 2.585 -9.994 -7.489 1.00 97.38 180 HIS A O 1
ATOM 1453 N N . LYS A 1 181 ? 3.794 -8.787 -8.936 1.00 97.81 181 LYS A N 1
ATOM 1454 C CA . LYS A 1 181 ? 4.410 -9.962 -9.567 1.00 97.81 181 LYS A CA 1
ATOM 1455 C C . LYS A 1 181 ? 5.543 -10.586 -8.750 1.00 97.81 181 LYS A C 1
ATOM 1457 O O . LYS A 1 181 ? 5.648 -11.817 -8.682 1.00 97.81 181 LYS A O 1
ATOM 1462 N N . TYR A 1 182 ? 6.409 -9.766 -8.167 1.00 97.94 182 TYR A N 1
ATOM 1463 C CA . TYR A 1 182 ? 7.680 -10.206 -7.585 1.00 97.94 182 TYR A CA 1
ATOM 1464 C C . TYR A 1 182 ? 7.763 -10.009 -6.073 1.00 97.94 182 TYR A C 1
ATOM 1466 O O . TYR A 1 182 ? 8.639 -10.600 -5.445 1.00 97.94 182 TYR A O 1
ATOM 1474 N N . GLY A 1 183 ? 6.847 -9.241 -5.486 1.00 98.12 183 GLY A N 1
ATOM 1475 C CA . GLY A 1 183 ? 6.899 -8.830 -4.090 1.00 98.12 183 GLY A CA 1
ATOM 1476 C C . GLY A 1 183 ? 7.991 -7.798 -3.812 1.00 98.12 183 GLY A C 1
ATOM 1477 O O . GLY A 1 183 ? 8.718 -7.347 -4.700 1.00 98.12 183 GLY A O 1
ATOM 1478 N N . ILE A 1 184 ? 8.117 -7.450 -2.538 1.00 98.00 184 ILE A N 1
ATOM 1479 C CA . ILE A 1 184 ? 9.169 -6.611 -1.975 1.00 98.00 184 ILE A CA 1
ATOM 1480 C C . I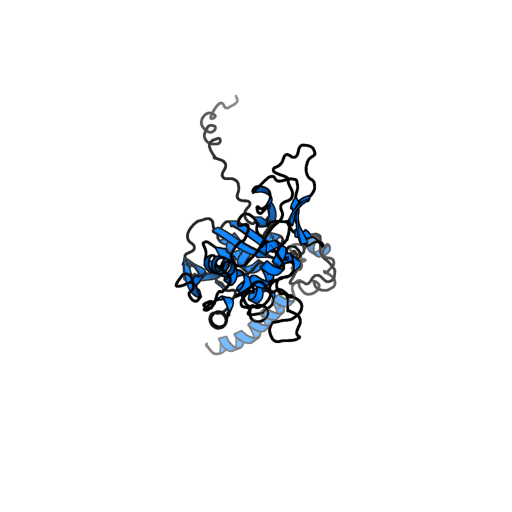LE A 1 184 ? 10.111 -7.454 -1.115 1.00 98.00 184 ILE A C 1
ATOM 1482 O O . ILE A 1 184 ? 9.724 -8.471 -0.546 1.00 98.00 184 ILE A O 1
ATOM 1486 N N . VAL A 1 185 ? 11.361 -7.024 -0.997 1.00 97.88 185 VAL A N 1
ATOM 1487 C CA . VAL A 1 185 ? 12.391 -7.684 -0.187 1.00 97.88 185 VAL A CA 1
ATOM 1488 C C . VAL A 1 185 ? 13.031 -6.680 0.766 1.00 97.88 185 VAL A C 1
ATOM 1490 O O . VAL A 1 185 ? 12.936 -5.467 0.574 1.00 97.88 185 VAL A O 1
ATOM 1493 N N . ASN A 1 186 ? 13.698 -7.188 1.799 1.00 96.94 186 ASN A N 1
ATOM 1494 C CA . ASN A 1 186 ? 14.439 -6.358 2.743 1.00 96.94 186 ASN A CA 1
ATOM 1495 C C . ASN A 1 186 ? 15.697 -5.760 2.076 1.00 96.94 186 ASN A C 1
ATOM 1497 O O . ASN A 1 186 ? 16.411 -6.467 1.364 1.00 96.94 186 ASN A O 1
ATOM 1501 N N . ASN A 1 187 ? 16.007 -4.490 2.337 1.00 95.50 187 ASN A N 1
ATOM 1502 C CA . ASN A 1 187 ? 17.180 -3.802 1.800 1.00 95.50 187 ASN A CA 1
ATOM 1503 C C . ASN A 1 187 ? 18.513 -4.422 2.248 1.00 95.50 187 ASN A C 1
ATOM 1505 O O . ASN A 1 187 ? 19.513 -4.285 1.559 1.00 95.50 187 ASN A O 1
ATOM 1509 N N . VAL A 1 188 ? 18.532 -5.172 3.354 1.00 94.25 188 VAL A N 1
ATOM 1510 C CA . VAL A 1 188 ? 19.710 -5.955 3.758 1.00 94.25 188 VAL A CA 1
ATOM 1511 C C . VAL A 1 188 ? 20.049 -7.017 2.702 1.00 94.25 188 VAL A C 1
ATOM 1513 O O . VAL A 1 188 ? 21.210 -7.371 2.530 1.00 94.25 188 VAL A O 1
ATOM 1516 N N . CYS A 1 189 ? 19.041 -7.523 1.982 1.00 96.31 189 CYS A N 1
ATOM 1517 C CA . CYS A 1 189 ? 19.219 -8.479 0.893 1.00 96.31 189 CYS A CA 1
ATOM 1518 C C . CYS A 1 189 ? 19.649 -7.785 -0.409 1.00 96.31 189 CYS A C 1
ATOM 1520 O O . CYS A 1 189 ? 20.572 -8.259 -1.068 1.00 96.31 189 CYS A O 1
ATOM 1522 N N . PHE A 1 190 ? 19.013 -6.661 -0.751 1.00 96.00 190 PHE A N 1
ATOM 1523 C CA . PHE A 1 190 ? 19.360 -5.829 -1.906 1.00 96.00 190 PHE A CA 1
ATOM 1524 C C . PHE A 1 190 ? 19.427 -4.357 -1.483 1.00 96.00 190 PHE A C 1
ATOM 1526 O O . PHE A 1 190 ? 18.376 -3.724 -1.330 1.00 96.00 190 PHE A O 1
ATOM 1533 N N . PRO A 1 191 ? 20.634 -3.819 -1.245 1.00 94.81 191 PRO A N 1
ATOM 1534 C CA . PRO A 1 191 ? 20.799 -2.456 -0.752 1.00 94.81 191 PRO A CA 1
ATOM 1535 C C . PRO A 1 191 ? 20.232 -1.395 -1.704 1.00 94.81 191 PRO A C 1
ATOM 1537 O O . PRO A 1 191 ? 20.158 -1.585 -2.914 1.00 94.81 191 PRO A O 1
ATOM 1540 N N . ASN A 1 192 ? 19.797 -0.266 -1.137 1.00 94.50 192 ASN A N 1
ATOM 1541 C CA . ASN A 1 192 ? 19.170 0.845 -1.868 1.00 94.50 192 ASN A CA 1
ATOM 1542 C C . ASN A 1 192 ? 20.198 1.849 -2.442 1.00 94.50 192 ASN A C 1
ATOM 1544 O O . ASN A 1 192 ? 19.911 3.043 -2.576 1.00 94.50 192 ASN A O 1
ATOM 1548 N N . ASP A 1 193 ? 21.416 1.392 -2.717 1.00 92.62 193 ASP A N 1
ATOM 1549 C CA . ASP A 1 193 ? 22.519 2.193 -3.249 1.00 92.62 193 ASP A CA 1
ATOM 1550 C C . ASP A 1 193 ? 22.641 2.093 -4.775 1.00 92.62 193 ASP A C 1
ATOM 1552 O O . ASP A 1 193 ? 22.874 3.112 -5.423 1.00 92.62 193 ASP A O 1
ATOM 1556 N N . GLU A 1 194 ? 22.400 0.917 -5.350 1.00 93.19 194 GLU A N 1
ATOM 1557 C CA . GLU A 1 194 ? 22.430 0.670 -6.793 1.00 93.19 194 GLU A CA 1
ATOM 1558 C C . GLU A 1 194 ? 21.378 -0.355 -7.241 1.00 93.19 194 GLU A C 1
ATOM 1560 O O . GLU A 1 194 ? 20.890 -1.166 -6.455 1.00 93.19 194 GLU A O 1
ATOM 1565 N N . VAL A 1 195 ? 21.015 -0.332 -8.530 1.00 94.94 195 VAL A N 1
ATOM 1566 C CA . VAL A 1 195 ? 20.127 -1.353 -9.107 1.00 94.94 195 VAL A CA 1
ATOM 1567 C C . VAL A 1 195 ? 20.904 -2.673 -9.218 1.00 94.94 195 VAL A C 1
ATOM 1569 O O . VAL A 1 195 ? 21.901 -2.722 -9.942 1.00 94.94 195 VAL A O 1
ATOM 1572 N N . PRO A 1 196 ? 20.480 -3.752 -8.535 1.00 94.94 196 PRO A N 1
ATOM 1573 C CA . PRO A 1 196 ? 21.207 -5.012 -8.551 1.00 94.94 196 PRO A CA 1
ATOM 1574 C C . PRO A 1 196 ? 21.202 -5.647 -9.945 1.00 94.94 196 PRO A C 1
ATOM 1576 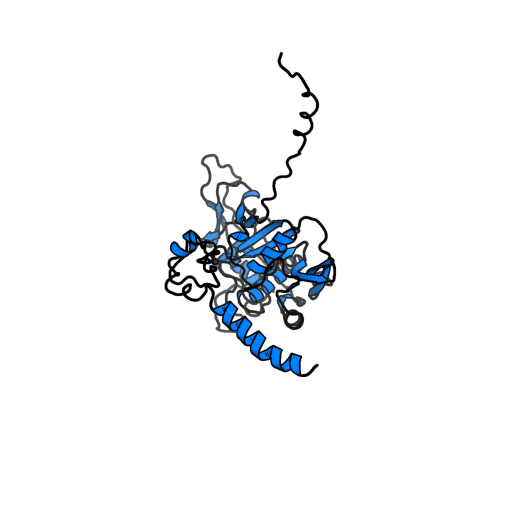O O . PRO A 1 196 ? 20.178 -5.720 -10.621 1.00 94.94 196 PRO A O 1
ATOM 1579 N N . THR A 1 197 ?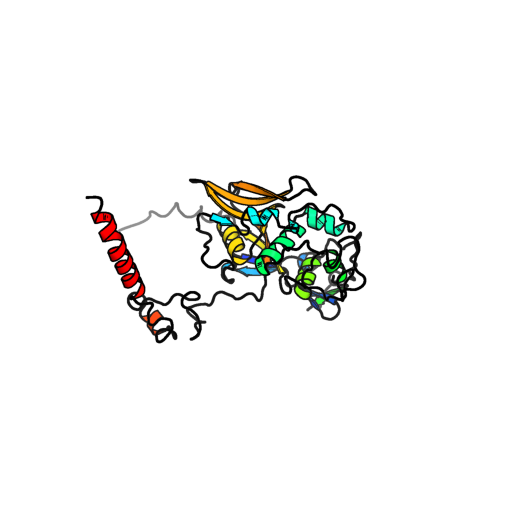 22.354 -6.182 -10.351 1.00 93.56 197 THR A N 1
ATOM 1580 C CA . THR A 1 197 ? 22.522 -6.899 -11.631 1.00 93.56 197 THR A CA 1
ATOM 1581 C C . THR A 1 197 ? 22.127 -8.376 -11.554 1.00 93.56 197 THR A C 1
ATOM 1583 O O . THR A 1 197 ? 21.974 -9.037 -12.580 1.00 93.56 197 THR A O 1
ATOM 1586 N N . SER A 1 198 ? 21.958 -8.906 -10.341 1.00 94.38 198 SER A N 1
ATOM 1587 C CA . SER A 1 198 ? 21.492 -10.266 -10.078 1.00 94.38 198 SER A CA 1
ATOM 1588 C C . SER A 1 198 ? 20.451 -10.255 -8.968 1.00 94.38 198 SER A C 1
ATOM 1590 O O . SER A 1 198 ? 20.610 -9.551 -7.977 1.00 94.38 198 SER A O 1
ATOM 1592 N N . LEU A 1 199 ? 19.413 -11.075 -9.129 1.00 95.94 199 LEU A N 1
ATOM 1593 C CA . LEU A 1 199 ? 18.254 -11.160 -8.234 1.00 95.94 199 LEU A CA 1
ATOM 1594 C C . LEU A 1 199 ? 18.122 -12.531 -7.557 1.00 95.94 199 LEU A C 1
ATOM 1596 O O . LEU A 1 199 ? 17.133 -12.814 -6.886 1.00 95.94 199 LEU A O 1
ATOM 1600 N N . THR A 1 200 ? 19.105 -13.416 -7.741 1.00 95.25 200 THR A N 1
ATOM 1601 C CA . THR A 1 200 ? 19.004 -14.819 -7.311 1.00 95.25 200 THR A CA 1
ATOM 1602 C C . THR A 1 200 ? 19.380 -15.044 -5.851 1.00 95.25 200 THR A C 1
ATOM 1604 O O . THR A 1 200 ? 18.922 -16.011 -5.248 1.00 95.25 200 THR A O 1
ATOM 1607 N N . THR A 1 201 ? 20.235 -14.190 -5.285 1.00 96.00 201 THR A N 1
ATOM 1608 C CA . THR A 1 201 ? 20.807 -14.364 -3.943 1.00 96.00 201 THR A CA 1
ATOM 1609 C C . THR A 1 201 ? 20.969 -13.026 -3.241 1.00 96.00 201 THR A C 1
ATOM 1611 O O . THR A 1 201 ? 21.388 -12.057 -3.870 1.00 96.00 201 THR A O 1
ATOM 1614 N N . CYS A 1 202 ? 20.704 -12.992 -1.936 1.00 95.69 202 CYS A N 1
ATOM 1615 C CA . CYS A 1 202 ? 20.928 -11.807 -1.114 1.00 95.69 202 CYS A CA 1
ATOM 1616 C C . CYS A 1 202 ? 22.414 -11.444 -1.021 1.00 95.69 202 CYS A C 1
ATOM 1618 O O . CYS A 1 202 ? 23.270 -12.331 -0.927 1.00 95.69 202 CYS A O 1
ATOM 1620 N N . ALA A 1 203 ? 22.703 -10.143 -0.971 1.00 91.69 203 ALA A N 1
ATOM 1621 C CA . ALA A 1 203 ? 24.043 -9.584 -0.859 1.00 91.69 203 ALA A CA 1
ATOM 1622 C C . ALA A 1 203 ? 24.868 -10.266 0.248 1.00 91.69 203 ALA A C 1
ATOM 1624 O O . ALA A 1 203 ? 24.434 -10.392 1.392 1.00 91.69 203 ALA A O 1
ATOM 1625 N N . GLY A 1 204 ? 26.066 -10.738 -0.109 1.00 89.12 204 GLY A N 1
ATOM 1626 C CA . GLY A 1 204 ? 26.986 -11.396 0.825 1.00 89.12 204 GLY A CA 1
ATOM 1627 C C . GLY A 1 204 ? 26.561 -12.794 1.295 1.00 89.12 204 GLY A C 1
ATOM 1628 O O . GLY A 1 204 ? 27.181 -13.332 2.211 1.00 89.12 204 GLY A O 1
ATOM 1629 N N . THR A 1 205 ? 25.534 -13.402 0.690 1.00 91.19 205 THR A N 1
ATOM 1630 C CA . THR A 1 205 ? 25.025 -14.729 1.078 1.00 91.19 205 THR A CA 1
ATOM 1631 C C . THR A 1 205 ? 24.758 -15.627 -0.137 1.00 91.19 205 THR A C 1
ATOM 1633 O O . THR A 1 205 ? 24.787 -15.181 -1.280 1.00 91.19 205 THR A O 1
ATOM 1636 N N . SER A 1 206 ? 24.457 -16.905 0.110 1.00 90.56 206 SER A N 1
ATOM 1637 C CA . SER A 1 206 ? 23.928 -17.848 -0.889 1.00 90.56 206 SER A CA 1
ATOM 1638 C C . SER A 1 206 ? 22.409 -18.049 -0.783 1.00 90.56 206 SER A C 1
ATOM 1640 O O . SER A 1 206 ? 21.854 -18.942 -1.423 1.00 90.56 206 SER A O 1
ATOM 1642 N N . THR A 1 207 ? 21.732 -17.254 0.047 1.00 94.75 207 THR A N 1
ATOM 1643 C CA . THR A 1 207 ? 20.311 -17.428 0.355 1.00 94.75 207 THR A CA 1
ATOM 1644 C C . THR A 1 207 ? 19.456 -16.722 -0.690 1.00 94.75 207 THR A C 1
ATOM 1646 O O . THR A 1 207 ? 19.716 -15.568 -1.033 1.00 94.75 207 THR A O 1
ATOM 1649 N N . ALA A 1 208 ? 18.421 -17.405 -1.178 1.00 95.69 208 ALA A N 1
ATOM 1650 C CA . ALA A 1 208 ? 17.430 -16.801 -2.060 1.00 95.69 208 ALA A CA 1
ATOM 1651 C C . ALA A 1 208 ? 16.636 -15.702 -1.326 1.00 95.69 208 ALA A C 1
ATOM 1653 O O . ALA A 1 208 ? 16.370 -15.839 -0.127 1.00 95.69 208 ALA A O 1
ATOM 1654 N N . PRO A 1 209 ? 16.230 -14.627 -2.017 1.00 96.94 209 PRO A N 1
ATOM 1655 C CA . PRO A 1 209 ? 15.452 -13.573 -1.389 1.00 96.94 209 PRO A CA 1
ATOM 1656 C C . PRO A 1 209 ? 14.074 -14.046 -0.931 1.00 96.94 209 PRO A C 1
ATOM 1658 O O . PRO A 1 209 ? 13.378 -14.779 -1.635 1.00 96.94 209 PRO A O 1
ATOM 1661 N N . LYS A 1 210 ? 13.656 -13.572 0.246 1.00 97.62 210 LYS A N 1
ATOM 1662 C CA . LYS A 1 210 ? 12.285 -13.733 0.738 1.00 97.62 210 LYS A CA 1
ATOM 1663 C C . LYS A 1 210 ? 11.437 -12.583 0.198 1.00 97.62 210 LYS A C 1
ATOM 1665 O O . LYS A 1 210 ? 11.518 -11.471 0.713 1.00 97.62 210 LYS A O 1
ATOM 1670 N N . ALA A 1 211 ? 10.665 -12.861 -0.848 1.00 97.75 211 ALA A N 1
ATOM 1671 C CA . ALA A 1 211 ? 9.676 -11.929 -1.375 1.00 97.75 211 ALA A CA 1
ATOM 1672 C C . ALA A 1 211 ? 8.447 -11.884 -0.458 1.00 97.75 211 ALA A C 1
ATOM 1674 O O . ALA A 1 211 ? 7.857 -12.925 -0.171 1.00 97.75 211 ALA A O 1
ATOM 1675 N N . LEU A 1 212 ? 8.082 -10.677 -0.040 1.00 98.44 212 LEU A N 1
ATOM 1676 C CA . LEU A 1 212 ? 6.910 -10.346 0.766 1.00 98.44 212 LEU A CA 1
ATOM 1677 C C . LEU A 1 212 ? 5.913 -9.565 -0.093 1.00 98.44 212 LEU A C 1
ATOM 1679 O O . LEU A 1 212 ? 6.289 -8.963 -1.096 1.00 98.44 212 LEU A O 1
ATOM 1683 N N . LEU A 1 213 ? 4.646 -9.539 0.297 1.00 97.94 213 LEU A N 1
ATOM 1684 C CA . LEU A 1 213 ? 3.552 -8.821 -0.359 1.00 97.94 213 LEU A CA 1
ATOM 1685 C C . LEU A 1 213 ? 3.393 -9.170 -1.846 1.00 97.94 213 LEU A C 1
ATOM 1687 O O . LEU A 1 213 ? 2.856 -8.392 -2.634 1.00 97.94 213 LEU A O 1
ATOM 1691 N N . LYS A 1 214 ? 3.839 -10.361 -2.254 1.00 97.88 214 LYS A N 1
ATOM 1692 C CA . LYS A 1 214 ? 3.595 -10.858 -3.607 1.00 97.88 214 LYS A CA 1
ATOM 1693 C C . LYS A 1 214 ? 2.091 -11.062 -3.802 1.00 97.88 214 LYS A C 1
ATOM 1695 O O . LYS A 1 214 ? 1.429 -11.652 -2.953 1.00 97.88 214 LYS A O 1
ATOM 1700 N N . GLY A 1 215 ? 1.562 -10.581 -4.923 1.00 97.06 215 GLY A N 1
ATOM 1701 C CA . GLY A 1 215 ? 0.127 -10.549 -5.205 1.00 97.06 215 GLY A CA 1
ATOM 1702 C C . GLY A 1 215 ? -0.597 -9.336 -4.618 1.00 97.06 215 GLY A C 1
ATOM 1703 O O . GLY A 1 215 ? -1.772 -9.152 -4.900 1.00 97.06 215 GLY A O 1
ATOM 1704 N N . TYR A 1 216 ? 0.069 -8.467 -3.852 1.00 97.56 216 TYR A N 1
ATOM 1705 C CA . TYR A 1 216 ? -0.557 -7.234 -3.378 1.00 97.56 216 TYR A CA 1
ATOM 1706 C C . TYR A 1 216 ? -0.505 -6.143 -4.449 1.00 97.56 216 TYR A C 1
ATOM 1708 O O . TYR A 1 216 ? 0.423 -6.072 -5.255 1.00 97.56 216 TYR A O 1
ATOM 1716 N N . LYS A 1 217 ? -1.511 -5.273 -4.438 1.00 95.56 217 LYS A N 1
ATOM 1717 C CA . LYS A 1 217 ? -1.625 -4.085 -5.280 1.00 95.56 217 LYS A CA 1
ATOM 1718 C C . LYS A 1 217 ? -1.817 -2.845 -4.417 1.00 95.56 217 LYS A C 1
ATOM 1720 O O . LYS A 1 217 ? -2.221 -2.928 -3.258 1.00 95.56 217 LYS A O 1
ATOM 1725 N N . PHE A 1 218 ? -1.524 -1.701 -5.012 1.00 94.00 218 PHE A N 1
ATOM 1726 C CA . PHE A 1 218 ? -1.745 -0.393 -4.428 1.00 94.00 218 PHE A CA 1
ATOM 1727 C C . PHE A 1 218 ? -3.141 0.108 -4.799 1.00 94.00 218 PHE A C 1
ATOM 1729 O O . PHE A 1 218 ? -3.538 0.047 -5.965 1.00 94.00 218 PHE A O 1
ATOM 1736 N N . ALA A 1 219 ? -3.888 0.568 -3.806 1.00 95.81 219 ALA A N 1
ATOM 1737 C CA . ALA A 1 219 ? -5.233 1.098 -3.949 1.00 95.81 219 ALA A CA 1
ATOM 1738 C C . ALA A 1 219 ? -5.294 2.549 -3.480 1.00 95.81 219 ALA A C 1
ATOM 1740 O O . ALA A 1 219 ? -4.530 2.966 -2.613 1.00 95.81 219 ALA A O 1
ATOM 1741 N N . THR A 1 220 ? -6.249 3.290 -4.031 1.00 95.31 220 THR A N 1
ATOM 1742 C CA . THR A 1 220 ? -6.629 4.632 -3.601 1.00 95.31 220 THR A CA 1
ATOM 1743 C C . THR A 1 220 ? -8.097 4.655 -3.196 1.00 95.31 220 THR A C 1
ATOM 1745 O O . THR A 1 220 ? -8.921 3.934 -3.762 1.00 95.31 220 THR A O 1
ATOM 1748 N N . PHE A 1 221 ? -8.441 5.481 -2.218 1.00 94.94 221 PHE A N 1
ATOM 1749 C CA . PHE A 1 221 ? -9.824 5.712 -1.824 1.00 94.94 221 PHE A CA 1
ATOM 1750 C C . PHE A 1 221 ? -10.075 7.196 -1.576 1.00 94.94 221 PHE A C 1
ATOM 1752 O O . PHE A 1 221 ? -9.157 7.961 -1.283 1.00 94.94 221 PHE A O 1
ATOM 1759 N N . SER A 1 222 ? -11.351 7.557 -1.645 1.00 94.00 222 SER A N 1
ATOM 1760 C CA . SER A 1 222 ? -11.897 8.799 -1.116 1.00 94.00 222 SER A CA 1
ATOM 1761 C C . SER A 1 222 ? -13.124 8.427 -0.293 1.00 94.00 222 SER A C 1
ATOM 1763 O O . SER A 1 222 ? -13.972 7.674 -0.771 1.00 94.00 222 SER A O 1
ATOM 1765 N N . GLY A 1 223 ? -13.215 8.887 0.949 1.00 92.56 223 GLY A N 1
ATOM 1766 C CA . GLY A 1 223 ? -14.328 8.514 1.818 1.00 92.56 223 GLY A CA 1
ATOM 1767 C C . GLY A 1 223 ? -14.316 9.231 3.153 1.00 92.56 223 GLY A C 1
ATOM 1768 O O . GLY A 1 223 ? -13.411 10.004 3.451 1.00 92.56 223 GLY A O 1
ATOM 1769 N N . ASP A 1 224 ? -15.331 8.981 3.967 1.00 92.25 224 ASP A N 1
ATOM 1770 C CA . ASP A 1 224 ? -15.433 9.587 5.288 1.00 92.25 224 ASP A CA 1
ATOM 1771 C C . ASP A 1 224 ? -14.530 8.887 6.323 1.00 92.25 224 ASP A C 1
ATOM 1773 O O . ASP A 1 224 ? -13.760 7.958 6.040 1.00 92.25 224 ASP A O 1
ATOM 1777 N N . ARG A 1 225 ? -14.630 9.341 7.573 1.00 93.38 225 ARG A N 1
ATOM 1778 C CA . ARG A 1 225 ? -13.922 8.742 8.708 1.00 93.38 225 ARG A CA 1
ATOM 1779 C C . ARG A 1 225 ? -14.220 7.248 8.864 1.00 93.38 225 ARG A C 1
ATOM 1781 O O . ARG A 1 225 ? -13.318 6.477 9.193 1.00 93.38 225 ARG A O 1
ATOM 1788 N N . ASP A 1 226 ? -15.466 6.833 8.675 1.00 92.00 226 ASP A N 1
ATOM 1789 C CA . ASP A 1 226 ? -15.864 5.443 8.866 1.00 92.00 226 ASP A CA 1
ATOM 1790 C C . ASP A 1 226 ? -15.308 4.569 7.731 1.00 92.00 226 ASP A C 1
ATOM 1792 O O . ASP A 1 226 ? -14.913 3.425 7.982 1.00 92.00 226 ASP A O 1
ATOM 1796 N N . ASN A 1 227 ? -15.169 5.104 6.513 1.00 93.75 227 ASN A N 1
ATOM 1797 C CA . ASN A 1 227 ? -14.447 4.448 5.424 1.00 93.75 227 ASN A CA 1
ATOM 1798 C C . ASN A 1 227 ? -12.967 4.251 5.759 1.00 93.75 227 ASN A C 1
ATOM 1800 O O . ASN A 1 227 ? -12.486 3.122 5.657 1.00 93.75 227 ASN A O 1
ATOM 1804 N N . LEU A 1 228 ? -12.267 5.292 6.227 1.00 96.12 228 LEU A N 1
ATOM 1805 C CA . LEU A 1 228 ? -10.862 5.184 6.643 1.00 96.12 228 LEU A CA 1
ATOM 1806 C C . LEU A 1 228 ? -10.683 4.116 7.734 1.00 96.12 228 LEU A C 1
ATOM 1808 O O . LEU A 1 228 ? -9.822 3.244 7.620 1.00 96.12 228 LEU A O 1
ATOM 1812 N N . LYS A 1 229 ? -11.541 4.108 8.759 1.00 94.88 229 LYS A N 1
ATOM 1813 C CA . LYS A 1 229 ? -11.509 3.077 9.809 1.00 94.88 229 LYS A CA 1
ATOM 1814 C C . LYS A 1 229 ? -11.771 1.671 9.268 1.00 94.88 229 LYS A C 1
ATOM 1816 O O . LYS A 1 229 ? -11.109 0.723 9.687 1.00 94.88 229 LYS A O 1
ATOM 1821 N N . ASN A 1 230 ? -12.711 1.517 8.333 1.00 93.75 230 ASN A N 1
ATOM 1822 C CA . ASN A 1 230 ? -12.966 0.230 7.685 1.00 93.75 230 ASN A CA 1
ATOM 1823 C C . ASN A 1 230 ? -11.780 -0.240 6.829 1.00 93.75 230 ASN A C 1
ATOM 1825 O O . ASN A 1 230 ? -11.515 -1.441 6.792 1.00 93.75 230 ASN A O 1
ATOM 1829 N N . ILE A 1 231 ? -11.059 0.676 6.179 1.00 96.25 231 ILE A N 1
ATOM 1830 C CA . ILE A 1 231 ? -9.825 0.356 5.454 1.00 96.25 231 ILE A CA 1
ATOM 1831 C C . ILE A 1 231 ? -8.756 -0.095 6.437 1.00 96.25 231 ILE A C 1
ATOM 1833 O O . ILE A 1 231 ? -8.197 -1.165 6.247 1.00 96.25 231 ILE A O 1
ATOM 1837 N N . LEU A 1 232 ? -8.537 0.634 7.532 1.00 96.94 232 LEU A N 1
ATOM 1838 C CA . LEU A 1 232 ? -7.510 0.301 8.525 1.00 96.94 232 LEU A CA 1
ATOM 1839 C C . LEU A 1 232 ? -7.649 -1.126 9.084 1.00 96.94 232 LEU A C 1
ATOM 1841 O O . LEU A 1 232 ? -6.667 -1.859 9.186 1.00 96.94 232 LEU A O 1
ATOM 1845 N N . ILE A 1 233 ? -8.871 -1.563 9.402 1.00 94.62 233 ILE A N 1
ATOM 1846 C CA . ILE A 1 233 ? -9.108 -2.906 9.967 1.00 94.62 233 ILE A CA 1
ATOM 1847 C C . ILE A 1 233 ? -9.065 -4.036 8.925 1.00 94.62 233 ILE A C 1
ATOM 1849 O O . ILE A 1 233 ? -8.890 -5.202 9.291 1.00 94.62 233 ILE A O 1
ATOM 1853 N N . ARG A 1 234 ? -9.259 -3.727 7.635 1.00 93.94 234 ARG A N 1
ATOM 1854 C CA . ARG A 1 234 ? -9.284 -4.705 6.524 1.00 93.94 234 ARG A CA 1
ATOM 1855 C C . ARG A 1 234 ? -7.957 -4.790 5.790 1.00 93.94 234 ARG A C 1
ATOM 1857 O O . ARG A 1 234 ? -7.522 -5.876 5.425 1.00 93.94 234 ARG A O 1
ATOM 1864 N N . PHE A 1 235 ? -7.327 -3.645 5.592 1.00 96.62 235 PHE A N 1
ATOM 1865 C CA . PHE A 1 235 ? -6.186 -3.464 4.712 1.00 96.62 235 PHE A CA 1
ATOM 1866 C C . PHE A 1 235 ? -4.947 -2.901 5.424 1.00 96.62 235 PHE A C 1
ATOM 1868 O O . PHE A 1 235 ? -3.889 -2.754 4.823 1.00 96.62 235 PHE A O 1
ATOM 1875 N N . GLY A 1 236 ? -5.036 -2.637 6.728 1.00 97.25 236 GLY A N 1
ATOM 1876 C CA . GLY A 1 236 ? -3.880 -2.209 7.501 1.00 97.25 236 GLY A CA 1
ATOM 1877 C C . GLY A 1 236 ? -3.523 -0.739 7.263 1.00 97.25 236 GLY A C 1
ATOM 1878 O O . GLY A 1 236 ? -4.428 0.080 7.130 1.00 97.25 236 GLY A O 1
ATOM 1879 N N . PRO A 1 237 ? -2.230 -0.369 7.297 1.00 98.12 237 PRO A N 1
ATOM 1880 C CA . PRO A 1 237 ? -1.804 1.029 7.308 1.00 98.12 237 PRO A CA 1
ATOM 1881 C C . PRO A 1 237 ? -2.233 1.781 6.043 1.00 98.12 237 PRO A C 1
ATOM 1883 O O . PRO A 1 237 ? -2.267 1.206 4.955 1.00 98.12 237 PRO A O 1
ATOM 1886 N N . VAL A 1 238 ? -2.510 3.079 6.184 1.00 98.25 238 VAL A N 1
ATOM 1887 C CA . VAL A 1 238 ? -3.025 3.927 5.100 1.00 98.25 238 VAL A CA 1
ATOM 1888 C C . VAL A 1 238 ? -2.216 5.214 5.016 1.00 98.25 238 VAL A C 1
ATOM 1890 O O . VAL A 1 238 ? -2.065 5.907 6.012 1.00 98.25 238 VAL A O 1
ATOM 1893 N N . LEU A 1 239 ? -1.717 5.563 3.837 1.00 97.81 239 LEU A N 1
ATOM 1894 C CA . LEU A 1 239 ? -1.080 6.851 3.574 1.00 97.81 239 LEU A CA 1
ATOM 1895 C C . LEU A 1 239 ? -2.151 7.916 3.308 1.00 97.81 239 LEU A C 1
ATOM 1897 O O . LEU A 1 239 ? -2.888 7.794 2.332 1.00 97.81 239 LEU A O 1
ATOM 1901 N N . VAL A 1 240 ? -2.219 8.950 4.143 1.00 96.06 240 VAL A N 1
ATOM 1902 C CA . VAL A 1 240 ? -3.141 10.093 4.036 1.00 96.06 240 VAL A CA 1
ATOM 1903 C C . VAL A 1 240 ? -2.317 11.368 4.183 1.00 96.06 240 VAL A C 1
ATOM 1905 O O . VAL A 1 240 ? -1.571 11.500 5.146 1.00 96.06 240 VAL A O 1
ATOM 1908 N N . ASP A 1 241 ? -2.409 12.279 3.213 1.00 91.44 241 ASP A N 1
ATOM 1909 C CA . ASP A 1 241 ? -1.719 13.582 3.228 1.00 91.44 241 ASP A CA 1
ATOM 1910 C C . ASP A 1 241 ? -0.205 13.526 3.530 1.00 91.44 241 ASP A C 1
ATOM 1912 O O . ASP A 1 241 ? 0.377 14.445 4.099 1.00 91.44 241 ASP A O 1
ATOM 1916 N N . GLY A 1 242 ? 0.460 12.444 3.108 1.00 91.56 242 GLY A N 1
ATOM 1917 C CA . GLY A 1 242 ? 1.899 12.238 3.315 1.00 91.56 242 GLY A CA 1
ATOM 1918 C C . GLY A 1 242 ? 2.267 11.544 4.629 1.00 91.56 242 GLY A C 1
ATOM 1919 O O . GLY A 1 242 ? 3.428 11.175 4.798 1.00 91.56 242 GLY A O 1
ATOM 1920 N N . ASP A 1 243 ? 1.301 11.277 5.505 1.00 95.00 243 ASP A N 1
ATOM 1921 C CA . ASP A 1 243 ? 1.493 10.570 6.769 1.00 95.00 243 ASP A CA 1
ATOM 1922 C C . ASP A 1 243 ? 0.859 9.176 6.744 1.00 95.00 243 ASP A C 1
ATOM 1924 O O . ASP A 1 243 ? -0.137 8.926 6.065 1.00 95.00 243 ASP A O 1
ATOM 1928 N N . VAL A 1 244 ? 1.428 8.231 7.496 1.00 97.62 244 VAL A N 1
ATOM 1929 C CA . VAL A 1 244 ? 0.901 6.860 7.541 1.00 97.62 244 VAL A CA 1
ATOM 1930 C C . VAL A 1 244 ? -0.031 6.713 8.737 1.00 97.62 244 VAL A C 1
ATOM 1932 O O . VAL A 1 244 ? 0.414 6.558 9.872 1.00 97.62 244 VAL A O 1
ATOM 1935 N N . VAL A 1 245 ? -1.335 6.730 8.489 1.00 97.88 245 VAL A N 1
ATOM 1936 C CA . VAL A 1 245 ? -2.372 6.428 9.474 1.00 97.88 245 VAL A CA 1
ATOM 1937 C C . VAL A 1 245 ? -2.305 4.953 9.855 1.00 97.88 245 VAL A C 1
ATOM 1939 O O . VAL A 1 245 ? -2.304 4.061 9.003 1.00 97.88 245 VAL A O 1
ATOM 1942 N N . ILE A 1 246 ? -2.270 4.694 11.159 1.00 97.38 246 ILE A N 1
ATOM 1943 C CA . ILE A 1 246 ? -2.138 3.347 11.727 1.00 97.38 246 ILE A CA 1
ATOM 1944 C C . ILE A 1 246 ? -3.179 3.036 12.807 1.00 97.38 246 ILE A C 1
ATOM 1946 O O . ILE A 1 246 ? -3.112 1.982 13.440 1.00 97.38 246 ILE A O 1
ATOM 1950 N N . GLY A 1 247 ? -4.122 3.939 13.064 1.00 97.31 247 GLY A N 1
ATOM 1951 C CA . GLY A 1 247 ? -5.126 3.723 14.095 1.00 97.31 247 GLY A CA 1
ATOM 1952 C C . GLY A 1 247 ? -6.003 4.930 14.385 1.00 97.31 247 GLY A C 1
ATOM 1953 O O . GLY A 1 247 ? -5.920 5.967 13.729 1.00 97.31 247 GLY A O 1
ATOM 1954 N N . TRP A 1 248 ? -6.845 4.780 15.398 1.00 97.19 248 TRP A N 1
ATOM 1955 C CA . TRP A 1 248 ? -7.641 5.841 15.992 1.00 97.19 248 TRP A CA 1
ATOM 1956 C C . TRP A 1 248 ? -7.872 5.567 17.475 1.00 97.19 248 TRP A C 1
ATOM 1958 O O . TRP A 1 248 ? -7.790 4.431 17.945 1.00 97.19 248 TRP A O 1
ATOM 1968 N N . GLU A 1 249 ? -8.239 6.607 18.206 1.00 96.69 249 GLU A N 1
ATOM 1969 C CA . GLU A 1 249 ? -8.714 6.490 19.577 1.00 96.69 249 GLU A CA 1
ATOM 1970 C C . GLU A 1 249 ? -9.796 7.519 19.876 1.00 96.69 249 GLU A C 1
ATOM 1972 O O . GLU A 1 249 ? -9.947 8.530 19.187 1.00 96.69 249 GLU A O 1
ATOM 1977 N N . LYS A 1 250 ? -10.547 7.260 20.935 1.00 95.12 250 LYS A N 1
ATOM 1978 C CA . LYS A 1 250 ? -11.506 8.187 21.505 1.00 95.12 250 LYS A CA 1
ATOM 1979 C C . LYS A 1 250 ? -10.953 8.717 22.818 1.00 95.12 250 LYS A C 1
ATOM 1981 O O . LYS A 1 250 ? -10.606 7.941 23.705 1.00 95.12 250 LYS A O 1
ATOM 1986 N N . ASP A 1 251 ? -10.916 10.037 22.938 1.00 91.44 251 ASP A N 1
ATOM 1987 C CA . ASP A 1 251 ? -10.539 10.754 24.153 1.00 91.44 251 ASP A CA 1
ATOM 1988 C C . ASP A 1 251 ? -11.713 11.652 24.564 1.00 91.44 251 ASP A C 1
ATOM 1990 O O . ASP A 1 251 ? -11.929 12.734 24.014 1.00 91.44 251 ASP A O 1
ATOM 1994 N N . GLY A 1 252 ? -12.549 11.143 25.474 1.00 89.88 252 GLY A N 1
ATOM 1995 C CA . GLY A 1 252 ? -13.809 11.783 25.851 1.00 89.88 252 GLY A CA 1
ATOM 1996 C C . GLY A 1 252 ? -14.827 11.795 24.705 1.00 89.88 252 GLY A C 1
ATOM 1997 O O . GLY A 1 252 ? -15.262 10.739 24.239 1.00 89.88 252 GLY A O 1
ATOM 1998 N N . GLU A 1 253 ? -15.240 12.990 24.278 1.00 88.06 253 GLU A N 1
ATOM 1999 C CA . GLU A 1 253 ? -16.138 13.179 23.127 1.00 88.06 253 GLU A CA 1
ATOM 2000 C C . GLU A 1 253 ? -15.381 13.275 21.793 1.00 88.06 253 GLU A C 1
ATOM 2002 O O . GLU A 1 253 ? -15.984 13.106 20.731 1.00 88.06 253 GLU A O 1
ATOM 2007 N N . ASN A 1 254 ? -14.061 13.476 21.837 1.00 91.06 254 ASN A N 1
ATOM 2008 C CA . ASN A 1 254 ? -13.248 13.673 20.646 1.00 91.06 254 ASN A CA 1
ATOM 2009 C C . ASN A 1 254 ? -12.754 12.328 20.113 1.00 91.06 254 ASN A C 1
ATOM 2011 O O . ASN A 1 254 ? -12.415 11.413 20.867 1.00 91.06 254 ASN A O 1
ATOM 2015 N N . GLN A 1 255 ? -12.686 12.217 18.790 1.00 93.12 255 GLN A N 1
ATOM 2016 C CA . GLN A 1 255 ? -12.028 11.102 18.121 1.00 93.12 255 GLN A CA 1
ATOM 2017 C C . GLN A 1 255 ? -10.747 11.608 17.477 1.00 93.12 255 GLN A C 1
ATOM 2019 O O . GLN A 1 255 ? -10.762 12.619 16.771 1.00 93.12 255 GLN A O 1
ATOM 2024 N N . ARG A 1 256 ? -9.658 10.885 17.709 1.00 95.75 256 ARG A N 1
ATOM 2025 C CA . ARG A 1 256 ? -8.341 11.191 17.173 1.00 95.75 256 ARG A CA 1
ATOM 2026 C C . ARG A 1 256 ? -7.880 10.106 16.221 1.00 95.75 256 ARG A C 1
ATOM 2028 O O . ARG A 1 256 ? -8.103 8.923 16.474 1.00 95.75 256 ARG A O 1
ATOM 2035 N N . VAL A 1 257 ? -7.220 10.514 15.150 1.00 96.06 257 VAL A N 1
ATOM 2036 C CA . VAL A 1 257 ? -6.472 9.632 14.262 1.00 96.06 257 VAL A CA 1
ATOM 2037 C C . VAL A 1 257 ? -5.053 9.468 14.805 1.00 96.06 257 VAL A C 1
ATOM 2039 O O . VAL A 1 257 ? -4.472 10.413 15.337 1.00 96.06 257 VAL A O 1
ATOM 2042 N N . ILE A 1 258 ? -4.509 8.256 14.708 1.00 96.31 258 ILE A N 1
ATOM 2043 C CA . ILE A 1 258 ? -3.131 7.935 15.088 1.00 96.31 258 ILE A CA 1
ATOM 2044 C C . ILE A 1 258 ? -2.346 7.736 13.799 1.00 96.31 258 ILE A C 1
ATOM 2046 O O . ILE A 1 258 ? -2.687 6.865 12.993 1.00 96.31 258 ILE A O 1
ATOM 2050 N N . TYR A 1 259 ? -1.292 8.517 13.610 1.00 96.00 259 TYR A N 1
ATOM 2051 C CA . TYR A 1 259 ? -0.461 8.457 12.416 1.00 96.00 259 TYR A CA 1
ATOM 2052 C C . TYR A 1 259 ? 1.022 8.488 12.769 1.00 96.00 259 TYR A C 1
ATOM 2054 O O . TYR A 1 259 ? 1.443 9.018 13.799 1.00 96.00 259 TYR A O 1
ATOM 2062 N N . ALA A 1 260 ? 1.811 7.865 11.905 1.00 95.62 260 ALA A N 1
ATOM 2063 C CA . ALA A 1 260 ? 3.250 7.977 11.883 1.00 95.62 260 ALA A CA 1
ATOM 2064 C C . ALA A 1 260 ? 3.618 9.100 10.910 1.00 95.62 260 ALA A C 1
ATOM 2066 O O . ALA A 1 260 ? 3.358 8.981 9.711 1.00 95.62 260 ALA A O 1
ATOM 2067 N N . ALA A 1 261 ? 4.256 10.148 11.428 1.00 93.81 261 ALA A N 1
ATOM 2068 C CA . ALA A 1 261 ? 4.777 11.262 10.637 1.00 93.81 261 ALA A CA 1
ATOM 2069 C C . ALA A 1 261 ? 6.265 11.463 10.904 1.00 93.81 261 ALA A C 1
ATOM 2071 O O . ALA A 1 261 ? 6.779 11.080 11.960 1.00 93.81 261 ALA A O 1
ATOM 2072 N N . LYS A 1 262 ? 6.959 12.090 9.956 1.00 89.94 262 LYS A N 1
ATOM 2073 C CA . LYS A 1 262 ? 8.381 12.412 10.096 1.00 89.94 262 LYS A CA 1
ATOM 2074 C C . LYS A 1 262 ? 8.573 13.770 10.758 1.00 89.94 262 LYS A C 1
ATOM 2076 O O . LYS A 1 262 ? 7.929 14.745 10.389 1.00 89.94 262 LYS A O 1
ATOM 2081 N N . GLU A 1 263 ? 9.550 13.869 11.655 1.00 82.38 263 GLU A N 1
ATOM 2082 C CA . GLU A 1 263 ? 9.950 15.160 12.248 1.00 82.38 263 GLU A CA 1
ATOM 2083 C C . GLU A 1 263 ? 10.736 16.050 11.265 1.00 82.38 263 GLU A C 1
ATOM 2085 O O . GLU A 1 263 ? 10.843 17.262 11.436 1.00 82.38 263 GLU A O 1
ATOM 2090 N N . SER A 1 264 ? 11.306 15.447 10.221 1.00 84.75 264 SER A N 1
ATOM 2091 C CA . SER A 1 264 ? 11.967 16.129 9.106 1.00 84.75 264 SER A CA 1
ATOM 2092 C C . SER A 1 264 ? 11.911 15.248 7.860 1.00 84.75 264 SER A C 1
ATOM 2094 O O . SER A 1 264 ? 11.664 14.053 7.966 1.00 84.75 264 SER A O 1
ATOM 2096 N N . GLN A 1 265 ? 12.181 15.800 6.677 1.00 77.94 265 GLN A N 1
ATOM 2097 C CA . GLN A 1 265 ? 12.057 15.090 5.394 1.00 77.94 265 GLN A CA 1
ATOM 2098 C C . GLN A 1 265 ? 12.693 13.676 5.379 1.00 77.94 265 GLN A C 1
ATOM 2100 O O . GLN A 1 265 ? 12.066 12.737 4.886 1.00 77.94 265 GLN A O 1
ATOM 2105 N N . PHE A 1 266 ? 13.868 13.517 6.009 1.00 80.00 266 PHE A N 1
ATOM 2106 C CA . PHE A 1 266 ? 14.616 12.250 6.141 1.00 80.00 266 PHE A CA 1
ATOM 2107 C C . PHE A 1 266 ? 14.708 11.721 7.580 1.00 80.00 266 PHE A C 1
ATOM 2109 O O . PHE A 1 266 ? 15.545 10.874 7.880 1.00 80.00 266 PHE A O 1
ATOM 2116 N N . GLY A 1 267 ? 13.895 12.260 8.486 1.00 85.19 267 GLY A N 1
ATOM 2117 C CA . GLY A 1 267 ? 13.936 11.919 9.902 1.00 85.19 267 GLY A CA 1
ATOM 2118 C C . GLY A 1 267 ? 13.263 10.590 10.221 1.00 85.19 267 GLY A C 1
ATOM 2119 O O . GLY A 1 267 ? 12.595 9.990 9.378 1.00 85.19 267 GLY A O 1
ATOM 2120 N N . ASN A 1 268 ? 13.415 10.178 11.479 1.00 89.75 268 ASN A N 1
ATOM 2121 C CA . ASN A 1 268 ? 12.618 9.106 12.061 1.00 89.75 268 ASN A CA 1
ATOM 2122 C C . ASN A 1 268 ? 11.133 9.486 12.055 1.00 89.75 268 ASN A C 1
ATOM 2124 O O . ASN A 1 268 ? 10.774 10.663 12.180 1.00 89.75 268 ASN A O 1
ATOM 2128 N N . TYR A 1 269 ? 10.287 8.468 11.957 1.00 92.44 269 TYR A N 1
ATOM 2129 C CA . TYR A 1 269 ? 8.867 8.599 12.206 1.00 92.44 269 TYR A CA 1
ATOM 2130 C C . TYR A 1 269 ? 8.596 8.530 13.705 1.00 92.44 269 TYR A C 1
ATOM 2132 O O . TYR A 1 269 ? 9.131 7.673 14.410 1.00 92.44 269 TYR A O 1
ATOM 2140 N N . SER A 1 270 ? 7.706 9.401 14.155 1.00 92.50 270 SER A N 1
ATOM 2141 C CA . SER A 1 270 ? 7.166 9.432 15.510 1.00 92.50 270 SER A CA 1
ATOM 2142 C C . SER A 1 270 ? 5.648 9.264 15.444 1.00 92.50 270 SER A C 1
ATOM 2144 O O . SER A 1 270 ? 5.030 9.504 14.402 1.00 92.50 270 SER A O 1
ATOM 2146 N N . PHE A 1 271 ? 5.039 8.836 16.550 1.00 91.50 271 PHE A N 1
ATOM 2147 C CA . PHE A 1 271 ? 3.587 8.811 16.651 1.00 91.50 271 PHE A CA 1
ATOM 2148 C C . PHE A 1 271 ? 3.024 10.177 16.978 1.00 91.50 271 PHE A C 1
ATOM 2150 O O . PHE A 1 271 ? 3.439 10.837 17.931 1.00 91.50 271 PHE A O 1
ATOM 2157 N N . PHE A 1 272 ? 2.000 10.531 16.220 1.00 93.12 272 PHE A N 1
ATOM 2158 C CA . PHE A 1 272 ? 1.205 11.715 16.435 1.00 93.12 272 PHE A CA 1
ATOM 2159 C C . PHE A 1 272 ? -0.260 11.329 16.520 1.00 93.12 272 PHE A C 1
ATOM 2161 O O . PHE A 1 272 ? -0.714 10.306 15.997 1.00 93.12 272 PHE A O 1
ATOM 2168 N N . LYS A 1 273 ? -0.987 12.168 17.242 1.00 94.81 273 LYS A N 1
ATOM 2169 C CA . LYS A 1 273 ? -2.422 12.056 17.417 1.00 94.81 273 LYS A CA 1
ATOM 2170 C C . LYS A 1 273 ? -3.010 13.414 17.107 1.00 94.81 273 LYS A C 1
ATOM 2172 O O . LYS A 1 273 ? -2.635 14.397 17.743 1.00 94.81 273 LYS A O 1
ATOM 2177 N N . SER A 1 274 ? -3.926 13.458 16.158 1.00 93.69 274 SER A N 1
ATOM 2178 C CA . SER A 1 274 ? -4.683 14.660 15.820 1.00 93.69 274 SER A CA 1
ATOM 2179 C C . SER A 1 274 ? -6.162 14.333 15.847 1.00 93.69 274 SER A C 1
ATOM 2181 O O . SER A 1 274 ? -6.551 13.169 15.769 1.00 93.69 274 SER A O 1
ATOM 2183 N N . GLU A 1 275 ? -7.004 15.343 16.016 1.00 93.19 275 GLU A N 1
ATOM 2184 C CA . GLU A 1 275 ? -8.439 15.147 15.837 1.00 93.19 275 GLU A CA 1
ATOM 2185 C C . GLU A 1 275 ? -8.730 14.798 14.374 1.00 93.19 275 GLU A C 1
ATOM 2187 O O . GLU A 1 275 ? -7.979 15.173 13.475 1.00 93.19 275 GLU A O 1
ATOM 2192 N N . PHE A 1 276 ? -9.803 14.048 14.125 1.00 88.00 276 PHE A N 1
ATOM 2193 C CA . PHE A 1 276 ? -10.276 13.872 12.754 1.00 88.00 276 PHE A CA 1
ATOM 2194 C C . PHE A 1 276 ? -10.704 15.237 12.199 1.00 88.00 276 PHE A C 1
ATOM 2196 O O . PHE A 1 276 ? -11.761 15.756 12.555 1.00 88.00 276 PHE A O 1
ATOM 2203 N N . GLU A 1 277 ? -9.865 15.819 11.347 1.00 82.69 277 GLU A N 1
ATOM 2204 C CA . GLU A 1 277 ? -10.159 17.053 10.626 1.00 82.69 277 GLU A CA 1
ATOM 2205 C C . GLU A 1 277 ? -10.793 16.733 9.268 1.00 82.69 277 GLU A C 1
ATOM 2207 O O . GLU A 1 277 ? -10.427 15.753 8.618 1.00 82.69 277 GLU A O 1
ATOM 2212 N N . GLY A 1 278 ? -11.745 17.560 8.834 1.00 80.00 278 GLY A N 1
ATOM 2213 C CA . GLY A 1 278 ? -12.429 17.396 7.550 1.00 80.00 278 GLY A CA 1
ATOM 2214 C C . GLY A 1 278 ? -13.554 16.354 7.546 1.00 80.00 278 GLY A C 1
ATOM 2215 O O . GLY A 1 278 ? -13.802 15.640 8.516 1.00 80.00 278 GLY A O 1
ATOM 2216 N N . THR A 1 279 ? -14.289 16.309 6.435 1.00 83.69 279 THR A N 1
ATOM 2217 C CA . THR A 1 279 ? -15.379 15.344 6.203 1.00 83.69 279 THR A CA 1
ATOM 2218 C C . THR A 1 279 ? -14.959 14.184 5.307 1.00 83.69 279 THR A C 1
ATOM 2220 O O . THR A 1 279 ? -15.626 13.153 5.302 1.00 83.69 279 THR A O 1
ATOM 2223 N N . THR A 1 280 ? -13.861 14.351 4.567 1.00 91.69 280 THR A N 1
ATOM 2224 C CA . THR A 1 280 ? -13.426 13.435 3.513 1.00 91.69 280 THR A CA 1
ATOM 2225 C C . THR A 1 280 ? -11.919 13.239 3.596 1.00 91.69 280 THR A C 1
ATOM 2227 O O . THR A 1 280 ? -11.170 14.211 3.649 1.00 91.69 280 THR A O 1
ATOM 2230 N N . TYR A 1 281 ? -11.493 11.984 3.566 1.00 93.44 281 TYR A N 1
ATOM 2231 C CA . TYR A 1 281 ? -10.108 11.547 3.505 1.00 93.44 281 TYR A CA 1
ATOM 2232 C C . TYR A 1 281 ? -9.829 10.968 2.131 1.00 93.44 281 TYR A C 1
ATOM 2234 O O . TYR A 1 281 ? -10.643 10.216 1.593 1.00 93.44 281 TYR A O 1
ATOM 2242 N N . GLN A 1 282 ? -8.657 11.287 1.600 1.00 94.44 282 GLN A N 1
ATOM 2243 C CA . GLN A 1 282 ? -8.097 10.625 0.435 1.00 94.44 282 GLN A CA 1
ATOM 2244 C C . GLN A 1 282 ? -6.803 9.957 0.848 1.00 94.44 282 GLN A C 1
ATOM 2246 O O . GLN A 1 282 ?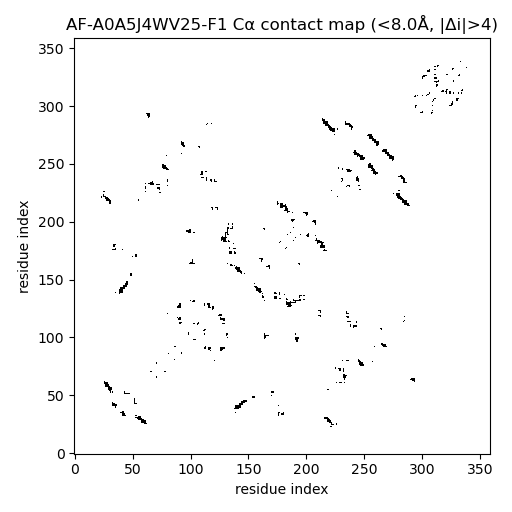 -6.009 10.520 1.601 1.00 94.44 282 GLN A O 1
ATOM 2251 N N . GLY A 1 283 ? -6.587 8.745 0.371 1.00 95.56 283 GLY A N 1
ATOM 2252 C CA . GLY A 1 283 ? -5.376 8.052 0.742 1.00 95.56 283 GLY A CA 1
ATOM 2253 C C . GLY A 1 283 ? -5.133 6.797 -0.047 1.00 95.56 283 GLY A C 1
ATOM 2254 O O . GLY A 1 283 ? -5.878 6.448 -0.968 1.00 95.56 283 GLY A O 1
ATOM 2255 N N . TYR A 1 284 ? -4.063 6.127 0.347 1.00 96.81 284 TYR A N 1
ATOM 2256 C CA . TYR A 1 284 ? -3.552 4.972 -0.352 1.00 96.81 284 TYR A CA 1
ATOM 2257 C C . TYR A 1 284 ? -3.175 3.844 0.595 1.00 96.81 284 TYR A C 1
ATOM 2259 O O . TYR A 1 284 ? -2.721 4.079 1.712 1.00 96.81 284 TYR A O 1
ATOM 2267 N N . PHE A 1 285 ? -3.339 2.608 0.146 1.00 97.75 285 PHE A N 1
ATOM 2268 C CA . PHE A 1 285 ? -3.038 1.424 0.945 1.00 97.75 285 PHE A CA 1
ATOM 2269 C C . PHE A 1 285 ? -2.700 0.234 0.049 1.00 97.75 285 PHE A C 1
ATOM 2271 O O . PHE A 1 285 ? -2.990 0.233 -1.148 1.00 97.75 285 PHE A O 1
ATOM 2278 N N . PHE A 1 286 ? -2.090 -0.795 0.632 1.00 97.56 286 PHE A N 1
ATOM 2279 C CA . PHE A 1 286 ? -1.872 -2.065 -0.053 1.00 97.56 286 PHE A CA 1
ATOM 2280 C C . PHE A 1 286 ? -3.008 -3.030 0.257 1.00 97.56 286 PHE A C 1
ATOM 2282 O O . PHE A 1 286 ? -3.464 -3.116 1.390 1.00 97.56 286 PHE A O 1
ATOM 2289 N N . PHE A 1 287 ? -3.441 -3.794 -0.737 1.00 96.94 287 PHE A N 1
ATOM 2290 C CA . PHE A 1 287 ? -4.417 -4.862 -0.553 1.00 96.94 287 PHE A CA 1
ATOM 2291 C C . PHE A 1 287 ? -4.096 -6.027 -1.484 1.00 96.94 287 PHE A C 1
ATOM 2293 O O . PHE A 1 287 ? -3.412 -5.859 -2.491 1.00 96.94 287 PHE A O 1
ATOM 2300 N N . ASN A 1 288 ? -4.593 -7.215 -1.158 1.00 96.19 288 ASN A N 1
ATOM 2301 C CA . ASN A 1 288 ? -4.501 -8.368 -2.043 1.00 96.19 288 ASN A CA 1
ATOM 2302 C C . ASN A 1 288 ? -5.875 -8.575 -2.716 1.00 96.19 288 ASN A C 1
ATOM 2304 O O . ASN A 1 288 ? -6.847 -8.827 -2.000 1.00 96.19 288 ASN A O 1
ATOM 2308 N N . PRO A 1 289 ? -5.991 -8.458 -4.054 1.00 92.94 289 PRO A N 1
ATOM 2309 C CA . PRO A 1 289 ? -7.257 -8.644 -4.765 1.00 92.94 289 PRO A CA 1
ATOM 2310 C C . PRO A 1 289 ? -7.804 -10.075 -4.655 1.00 92.94 289 PRO A C 1
ATOM 2312 O O . PRO A 1 289 ? -9.016 -10.264 -4.744 1.00 92.94 289 PRO A O 1
ATOM 2315 N N . ASP A 1 290 ? -6.932 -11.051 -4.394 1.00 90.88 290 ASP A N 1
ATOM 2316 C CA . ASP A 1 290 ? -7.280 -12.456 -4.170 1.00 90.88 290 ASP A CA 1
ATOM 2317 C C . ASP A 1 290 ? -7.514 -12.776 -2.682 1.00 90.88 290 ASP A C 1
ATOM 2319 O O . ASP A 1 290 ? -7.709 -13.938 -2.312 1.00 90.88 290 ASP A O 1
ATOM 2323 N N . ALA A 1 291 ? -7.479 -11.769 -1.796 1.00 86.31 291 ALA A N 1
ATOM 2324 C CA . ALA A 1 291 ? -7.758 -11.972 -0.380 1.00 86.31 291 ALA A CA 1
ATOM 2325 C C . ALA A 1 291 ? -9.162 -12.572 -0.172 1.00 86.31 291 ALA A C 1
ATOM 2327 O O . ALA A 1 291 ? -10.096 -12.237 -0.910 1.00 86.31 291 ALA A O 1
ATOM 2328 N N . PRO A 1 292 ? -9.353 -13.416 0.862 1.00 77.00 292 PRO A N 1
ATOM 2329 C CA . PRO A 1 292 ? -10.655 -13.991 1.161 1.00 77.00 292 PRO A CA 1
ATOM 2330 C C . PRO A 1 292 ? -11.731 -12.913 1.330 1.00 77.00 292 PRO A C 1
ATOM 2332 O O . PRO A 1 292 ? -11.637 -12.031 2.193 1.00 77.00 292 PRO A O 1
ATOM 2335 N N . LYS A 1 293 ? -12.780 -13.020 0.518 1.00 79.69 293 LYS A N 1
ATOM 2336 C CA . LYS A 1 293 ? -13.980 -12.195 0.640 1.00 79.69 293 LYS A CA 1
ATOM 2337 C C . LYS A 1 293 ? -14.832 -12.687 1.818 1.00 79.69 293 LYS A C 1
ATOM 2339 O O . LYS A 1 293 ? -14.733 -13.863 2.185 1.00 79.69 293 LYS A O 1
ATOM 2344 N N . PRO A 1 294 ? -15.629 -11.822 2.472 1.00 73.81 294 PRO A N 1
ATOM 2345 C CA . PRO A 1 294 ? -16.610 -12.264 3.447 1.00 73.81 294 PRO A CA 1
ATOM 2346 C C . PRO A 1 294 ? -17.532 -13.279 2.790 1.00 73.81 294 PRO A C 1
ATOM 2348 O O . PRO A 1 294 ? -17.986 -13.063 1.671 1.00 73.81 294 PRO A O 1
ATOM 2351 N N . ILE A 1 295 ? -17.799 -14.368 3.500 1.00 72.56 295 ILE A N 1
ATOM 2352 C CA . ILE A 1 295 ? -18.761 -15.367 3.051 1.00 72.56 295 ILE A CA 1
ATOM 2353 C C . ILE A 1 295 ? -20.140 -14.714 3.108 1.00 72.56 295 ILE A C 1
ATOM 2355 O O . ILE A 1 295 ? -20.544 -14.228 4.170 1.00 72.56 295 ILE A O 1
ATOM 2359 N N . ASP A 1 296 ? -20.877 -14.723 2.000 1.00 74.19 296 ASP A N 1
ATOM 2360 C CA . ASP A 1 296 ? -22.297 -14.393 2.056 1.00 74.19 296 ASP A CA 1
ATOM 2361 C C . ASP A 1 296 ? -23.036 -15.526 2.776 1.00 74.19 296 ASP A C 1
ATOM 2363 O O . ASP A 1 296 ? -23.310 -16.592 2.223 1.00 74.19 296 ASP A O 1
ATOM 2367 N N . CYS A 1 297 ? -23.385 -15.296 4.040 1.00 76.12 297 CYS A N 1
ATOM 2368 C CA . CYS A 1 297 ? -24.070 -16.284 4.864 1.00 76.12 297 CYS A CA 1
ATOM 2369 C C . CYS A 1 297 ? -25.465 -16.668 4.339 1.00 76.12 297 CYS A C 1
ATOM 2371 O O . CYS A 1 297 ? -26.055 -17.613 4.854 1.00 76.12 297 CYS A O 1
ATOM 2373 N N . ALA A 1 298 ? -26.019 -15.961 3.351 1.00 71.56 298 ALA A N 1
ATOM 2374 C CA . ALA A 1 298 ? -27.264 -16.350 2.701 1.00 71.56 298 ALA A CA 1
ATOM 2375 C C . ALA A 1 298 ? -27.047 -17.322 1.529 1.00 71.56 298 ALA A C 1
ATOM 2377 O O . ALA A 1 298 ? -27.909 -18.166 1.280 1.00 71.56 298 ALA A O 1
ATOM 2378 N N . THR A 1 299 ? -25.924 -17.223 0.813 1.00 73.50 299 THR A N 1
ATOM 2379 C CA . THR A 1 299 ? -25.742 -17.910 -0.480 1.00 73.50 299 THR A CA 1
ATOM 2380 C C . THR A 1 299 ? -24.509 -18.813 -0.554 1.00 73.50 299 THR A C 1
ATOM 2382 O O . THR A 1 299 ? -24.506 -19.774 -1.321 1.00 73.50 299 THR A O 1
ATOM 2385 N N . GLU A 1 300 ? -23.503 -18.585 0.289 1.00 73.25 300 GLU A N 1
ATOM 2386 C CA . GLU A 1 300 ? -22.185 -19.235 0.241 1.00 73.25 300 GLU A CA 1
ATOM 2387 C C . GLU A 1 300 ? -21.887 -20.087 1.486 1.00 73.25 300 GLU A C 1
ATOM 2389 O O . GLU A 1 300 ? -20.750 -20.495 1.740 1.00 73.25 300 GLU A O 1
ATOM 2394 N N . LEU A 1 301 ? -22.916 -20.394 2.282 1.00 81.12 301 LEU A N 1
ATOM 2395 C CA . LEU A 1 301 ? -22.784 -21.301 3.416 1.00 81.12 301 LEU A CA 1
ATOM 2396 C C . LEU A 1 301 ? -22.310 -22.685 2.963 1.00 81.12 301 LEU A C 1
ATOM 2398 O O . LEU A 1 301 ? -22.942 -23.346 2.139 1.00 81.12 301 LEU A O 1
ATOM 2402 N N . THR A 1 302 ? -21.238 -23.165 3.590 1.00 81.44 302 THR A N 1
ATOM 2403 C CA . THR A 1 302 ? -20.775 -24.554 3.489 1.00 81.44 302 THR A CA 1
ATOM 2404 C C . THR A 1 302 ? -20.928 -25.256 4.840 1.00 81.44 302 THR A C 1
ATOM 2406 O O . THR A 1 302 ? -21.019 -24.617 5.890 1.00 81.44 302 THR A O 1
ATOM 2409 N N . VAL A 1 303 ? -20.931 -26.593 4.848 1.00 82.38 303 VAL A N 1
ATOM 2410 C CA . VAL A 1 303 ? -20.988 -27.376 6.100 1.00 82.38 303 VAL A CA 1
ATOM 2411 C C . VAL A 1 303 ? -19.786 -27.126 7.025 1.00 82.38 303 VAL A C 1
ATOM 2413 O O . VAL A 1 303 ? -19.872 -27.413 8.217 1.00 82.38 303 VAL A O 1
ATOM 2416 N N . SER A 1 304 ? -18.687 -26.588 6.487 1.00 81.25 304 SER A N 1
ATOM 2417 C CA . SER A 1 304 ? -17.467 -26.216 7.210 1.00 81.25 304 SER A CA 1
ATOM 2418 C C . SER A 1 304 ? -17.421 -24.753 7.658 1.00 81.25 304 SER A C 1
ATOM 2420 O O . SER A 1 304 ? -16.553 -24.422 8.460 1.00 81.25 304 SER A O 1
ATOM 2422 N N . THR A 1 305 ? -18.322 -23.885 7.180 1.00 78.19 305 THR A N 1
ATOM 2423 C CA . THR A 1 305 ? -18.325 -22.458 7.541 1.00 78.19 305 THR A CA 1
ATOM 2424 C C . THR A 1 305 ? -18.578 -22.295 9.040 1.00 78.19 305 THR A C 1
ATOM 2426 O O . THR A 1 305 ? -19.618 -22.710 9.559 1.00 78.19 305 THR A O 1
ATOM 2429 N N . THR A 1 306 ? -17.644 -21.682 9.760 1.00 80.94 306 THR A N 1
ATOM 2430 C CA . THR A 1 306 ? -17.712 -21.587 11.226 1.00 80.94 306 THR A CA 1
ATOM 2431 C C . THR A 1 306 ? -18.786 -20.600 11.698 1.00 80.94 306 THR A C 1
ATOM 2433 O O . THR A 1 306 ? -19.247 -19.741 10.944 1.00 80.94 306 THR A O 1
ATOM 2436 N N . ALA A 1 307 ? -19.208 -20.717 12.963 1.00 81.38 307 ALA A N 1
ATOM 2437 C CA . ALA A 1 307 ? -20.152 -19.769 13.562 1.00 81.38 307 ALA A CA 1
ATOM 2438 C C . ALA A 1 307 ? -19.563 -18.351 13.695 1.00 81.38 307 ALA A C 1
ATOM 2440 O O . ALA A 1 307 ? -20.321 -17.386 13.726 1.00 81.38 307 ALA A O 1
ATOM 2441 N N . ASP A 1 308 ? -18.233 -18.233 13.744 1.00 71.31 308 ASP A N 1
ATOM 2442 C CA . ASP A 1 308 ? -17.532 -16.948 13.806 1.00 71.31 308 ASP A CA 1
ATOM 2443 C C . ASP A 1 308 ? -17.469 -16.263 12.431 1.00 71.31 308 ASP A C 1
ATOM 2445 O O . ASP A 1 308 ? -17.525 -15.039 12.347 1.00 71.31 308 ASP A O 1
ATOM 2449 N N . GLU A 1 309 ? -17.383 -17.036 11.343 1.00 71.88 309 GLU A N 1
ATOM 2450 C CA . GLU A 1 309 ? -17.434 -16.510 9.970 1.00 71.88 309 GLU A CA 1
ATOM 2451 C C . GLU A 1 309 ? -18.849 -16.121 9.549 1.00 71.88 309 GLU A C 1
ATOM 2453 O O . GLU A 1 309 ? -19.040 -15.082 8.926 1.00 71.88 309 GLU A O 1
ATOM 2458 N N . CYS A 1 310 ? -19.831 -16.943 9.918 1.00 81.88 310 CYS A N 1
ATOM 2459 C CA . CYS A 1 310 ? -21.243 -16.687 9.682 1.00 81.88 310 CYS A CA 1
ATOM 2460 C C . CYS A 1 310 ? -22.032 -17.032 10.942 1.00 81.88 310 CYS A C 1
ATOM 2462 O O . CYS A 1 310 ? -22.226 -18.229 11.207 1.00 81.88 310 CYS A O 1
ATOM 2464 N N . PRO A 1 311 ? -22.523 -16.031 11.698 1.00 85.75 311 PRO A N 1
ATOM 2465 C CA . PRO A 1 311 ? -23.346 -16.271 12.871 1.00 85.75 311 PRO A CA 1
ATOM 2466 C C . PRO A 1 311 ? -24.502 -17.211 12.549 1.00 85.75 311 PRO A C 1
ATOM 2468 O O . PRO A 1 311 ? -25.154 -17.101 11.512 1.00 85.75 311 PRO A O 1
ATOM 2471 N N . CYS A 1 312 ? -24.741 -18.170 13.434 1.00 85.81 312 CYS A N 1
ATOM 2472 C CA . CYS A 1 312 ? -25.883 -19.059 13.297 1.00 85.81 312 CYS A CA 1
ATOM 2473 C C . CYS A 1 312 ? -27.177 -18.260 13.470 1.00 85.81 312 CYS A C 1
ATOM 2475 O O . CYS A 1 312 ? -27.309 -17.505 14.436 1.00 85.81 312 CYS A O 1
ATOM 2477 N N . PHE A 1 313 ? -28.143 -18.472 12.579 1.00 85.56 313 PHE A N 1
ATOM 2478 C CA . PHE A 1 313 ? -29.476 -17.894 12.726 1.00 85.56 313 PHE A CA 1
ATOM 2479 C C . PHE A 1 313 ? -30.146 -18.398 14.013 1.00 85.56 313 PHE A C 1
ATOM 2481 O O . PHE A 1 313 ? -29.921 -19.532 14.449 1.00 85.56 313 PHE A O 1
ATOM 2488 N N . ASP A 1 314 ? -30.970 -17.568 14.651 1.00 84.31 314 ASP A N 1
ATOM 2489 C CA . ASP A 1 314 ? -31.709 -17.990 15.839 1.00 84.31 314 ASP A CA 1
ATOM 2490 C C . ASP A 1 314 ? -33.012 -18.678 15.413 1.00 84.31 314 ASP A C 1
ATOM 2492 O O . ASP A 1 314 ? -33.848 -18.129 14.700 1.00 84.31 314 ASP A O 1
ATOM 2496 N N . LYS A 1 315 ? -33.205 -19.911 15.886 1.00 84.25 315 LYS A N 1
ATOM 2497 C CA . LYS A 1 315 ? -34.370 -20.741 15.558 1.00 84.25 315 LYS A CA 1
ATOM 2498 C C . LYS A 1 315 ? -35.719 -20.093 15.911 1.00 84.25 315 LYS A C 1
ATOM 2500 O O . LYS A 1 315 ? -36.740 -20.460 15.330 1.00 84.25 315 LYS A O 1
ATOM 2505 N N . LYS A 1 316 ? -35.759 -19.213 16.915 1.00 83.56 316 LYS A N 1
ATOM 2506 C CA . LYS A 1 316 ? -36.978 -18.554 17.400 1.00 83.56 316 LYS A CA 1
ATOM 2507 C C . LYS A 1 316 ? -37.287 -17.280 16.627 1.00 83.56 316 LYS A C 1
ATOM 2509 O O . LYS A 1 316 ? -38.465 -17.036 16.382 1.00 83.56 316 LYS A O 1
ATOM 2514 N N . THR A 1 317 ? -36.277 -16.479 16.296 1.00 85.56 317 THR A N 1
ATOM 2515 C CA . THR A 1 317 ? -36.483 -15.187 15.621 1.00 85.56 317 THR A CA 1
ATOM 2516 C C . THR A 1 317 ? -36.419 -15.305 14.105 1.00 85.56 317 THR A C 1
ATOM 2518 O O . THR A 1 317 ? -37.194 -14.642 13.429 1.00 85.56 317 THR A O 1
ATOM 2521 N N . ASP A 1 318 ? -35.599 -16.216 13.581 1.00 84.19 318 ASP A N 1
ATOM 2522 C CA . ASP A 1 318 ? -35.266 -16.326 12.157 1.00 84.19 318 ASP A CA 1
ATOM 2523 C C . ASP A 1 318 ? -35.429 -17.772 11.679 1.00 84.19 318 ASP A C 1
ATOM 2525 O O . ASP A 1 318 ? -34.521 -18.392 11.124 1.00 84.19 318 ASP A O 1
ATOM 2529 N N . LYS A 1 319 ? -36.608 -18.345 11.949 1.00 86.81 319 LYS A N 1
ATOM 2530 C CA . LYS A 1 319 ? -36.888 -19.771 11.737 1.00 86.81 319 LYS A CA 1
ATOM 2531 C C . LYS A 1 319 ? -36.603 -20.232 10.306 1.00 86.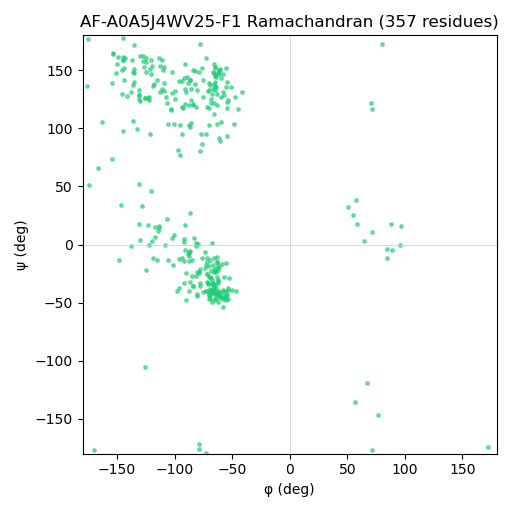81 319 LYS A C 1
ATOM 2533 O O . LYS A 1 319 ? -36.020 -21.296 10.135 1.00 86.81 319 LYS A O 1
ATOM 2538 N N . GLU A 1 320 ? -37.004 -19.455 9.301 1.00 86.62 320 GLU A N 1
ATOM 2539 C CA . GLU A 1 320 ? -36.800 -19.811 7.891 1.00 86.62 320 GLU A CA 1
ATOM 2540 C C . GLU A 1 320 ? -35.310 -19.876 7.539 1.00 86.62 320 GLU A C 1
ATOM 2542 O O . GLU A 1 320 ? -34.856 -20.882 6.996 1.00 86.62 320 GLU A O 1
ATOM 2547 N N . SER A 1 321 ? -34.529 -18.872 7.942 1.00 83.94 321 SER A N 1
ATOM 2548 C CA . SER A 1 321 ? -33.077 -18.844 7.731 1.00 83.94 321 SER A CA 1
ATOM 2549 C C . SER A 1 321 ? -32.354 -19.932 8.530 1.00 83.94 321 SER A C 1
ATOM 2551 O O . SER A 1 321 ? -31.451 -20.582 8.011 1.00 83.94 321 SER A O 1
ATOM 2553 N N . TYR A 1 322 ? -32.784 -20.213 9.765 1.00 85.94 322 TYR A N 1
ATOM 2554 C CA . TYR A 1 322 ? -32.255 -21.325 10.562 1.00 85.94 322 TYR A CA 1
ATOM 2555 C C . TYR A 1 322 ? -32.549 -22.688 9.930 1.00 85.94 322 TYR A C 1
ATOM 2557 O O . TYR A 1 322 ? -31.692 -23.573 9.913 1.00 85.94 322 TYR A O 1
ATOM 2565 N N . ASP A 1 323 ? -33.762 -22.877 9.412 1.00 87.38 323 ASP A N 1
ATOM 2566 C CA . ASP A 1 323 ? -34.146 -24.109 8.737 1.00 87.38 323 ASP A CA 1
ATOM 2567 C C . ASP A 1 323 ? -33.454 -24.238 7.365 1.00 87.38 323 ASP A C 1
ATOM 2569 O O . ASP A 1 323 ? -33.226 -25.363 6.916 1.00 87.38 323 ASP A O 1
ATOM 2573 N N . ALA A 1 324 ? -33.054 -23.138 6.727 1.00 86.12 324 ALA A N 1
ATOM 2574 C CA . ALA A 1 324 ? -32.240 -23.147 5.511 1.00 86.12 324 ALA A CA 1
ATOM 2575 C C . ALA A 1 324 ? -30.733 -23.353 5.778 1.00 86.12 324 ALA A C 1
ATOM 2577 O O . ALA A 1 324 ? -30.029 -23.858 4.903 1.00 86.12 324 ALA A O 1
ATOM 2578 N N . ASP A 1 325 ? -30.232 -23.030 6.977 1.00 84.25 325 ASP A N 1
ATOM 2579 C CA . ASP A 1 325 ? -28.813 -23.165 7.323 1.00 84.25 325 ASP A CA 1
ATOM 2580 C C . ASP A 1 325 ? -28.379 -24.640 7.329 1.00 84.25 325 ASP A C 1
ATOM 2582 O O . ASP A 1 325 ? -28.752 -25.446 8.191 1.00 84.25 325 ASP A O 1
ATOM 2586 N N . ILE A 1 326 ? -27.528 -25.008 6.373 1.00 86.69 326 ILE A N 1
ATOM 2587 C CA . ILE A 1 326 ? -27.017 -26.374 6.216 1.00 86.69 326 ILE A CA 1
ATOM 2588 C C . ILE A 1 326 ? -26.168 -26.848 7.410 1.00 86.69 326 ILE A C 1
ATOM 2590 O O . ILE A 1 326 ? -25.946 -28.047 7.579 1.00 86.69 326 ILE A O 1
ATOM 2594 N N . ARG A 1 327 ? -25.728 -25.934 8.284 1.00 89.38 327 ARG A N 1
ATOM 2595 C CA . ARG A 1 327 ? -24.938 -26.217 9.490 1.00 89.38 327 ARG A CA 1
ATOM 2596 C C . ARG A 1 327 ? -25.797 -26.453 10.730 1.00 89.38 327 ARG A C 1
ATOM 2598 O O . ARG A 1 327 ? -25.251 -26.810 11.780 1.00 89.38 327 ARG A O 1
ATOM 2605 N N . LYS A 1 328 ? -27.127 -26.294 10.649 1.00 84.31 328 LYS A N 1
ATOM 2606 C CA . LYS A 1 328 ? -28.073 -26.414 11.783 1.00 84.31 328 LYS A CA 1
ATOM 2607 C C . LYS A 1 328 ? -27.955 -27.723 12.577 1.00 84.31 328 LYS A C 1
ATOM 2609 O O . LYS A 1 328 ? -28.224 -27.750 13.775 1.00 84.31 328 LYS A O 1
ATOM 2614 N N . GLY A 1 329 ? -27.528 -28.811 11.930 1.00 81.50 329 GLY A N 1
ATOM 2615 C CA . GLY A 1 329 ? -27.321 -30.126 12.553 1.00 81.50 329 GLY A CA 1
ATOM 2616 C C . GLY A 1 329 ? -25.935 -30.354 13.174 1.00 81.50 329 GLY A C 1
ATOM 2617 O O . GLY A 1 329 ? -25.753 -31.354 13.870 1.00 81.50 329 GLY A O 1
ATOM 2618 N N . GLY A 1 330 ? -24.982 -29.449 12.936 1.00 86.31 330 GLY A N 1
ATOM 2619 C CA . GLY A 1 330 ? -23.588 -29.534 13.379 1.00 86.31 330 GLY A CA 1
ATOM 2620 C C . GLY A 1 330 ? -23.174 -28.286 14.154 1.00 86.31 330 GLY A C 1
ATOM 2621 O O . GLY A 1 330 ? -23.596 -28.108 15.296 1.00 86.31 330 GLY A O 1
ATOM 2622 N N . ILE A 1 331 ? -22.375 -27.419 13.520 1.00 83.94 331 ILE A N 1
ATOM 2623 C CA . ILE A 1 331 ? -21.791 -26.193 14.101 1.00 83.94 331 ILE A CA 1
ATOM 2624 C C . ILE A 1 331 ? -22.854 -25.325 14.803 1.00 83.94 331 ILE A C 1
ATOM 2626 O O . ILE A 1 331 ? -22.622 -24.833 15.905 1.00 83.94 331 ILE A O 1
ATOM 2630 N N . CYS A 1 332 ? -24.059 -25.215 14.233 1.00 84.00 332 CYS A N 1
ATOM 2631 C CA . CYS A 1 332 ? -25.130 -24.372 14.775 1.00 84.00 332 CYS A CA 1
ATOM 2632 C C . CYS A 1 332 ? -26.089 -25.081 15.749 1.00 84.00 332 CYS A C 1
ATOM 2634 O O . CYS A 1 332 ? -27.019 -24.461 16.268 1.00 84.00 332 CYS A O 1
ATOM 2636 N N . LYS A 1 333 ? -25.863 -26.364 16.063 1.00 79.75 333 LYS A N 1
ATOM 2637 C CA . LYS A 1 333 ? -26.754 -27.163 16.924 1.00 79.75 333 LYS A CA 1
ATOM 2638 C C . LYS A 1 333 ? -26.763 -26.706 18.393 1.00 79.75 333 LYS A C 1
ATOM 2640 O O . LYS A 1 333 ? -27.727 -26.973 19.103 1.00 79.75 333 LYS A O 1
ATOM 2645 N N . GLY A 1 334 ? -25.709 -26.019 18.849 1.00 65.31 334 GLY A N 1
ATOM 2646 C CA . GLY A 1 334 ? -25.564 -25.525 20.230 1.00 65.31 334 GLY A CA 1
ATOM 2647 C C . GLY A 1 334 ? -25.751 -24.013 20.419 1.00 65.31 334 GLY A C 1
ATOM 2648 O O . GLY A 1 334 ? -25.907 -23.558 21.554 1.00 65.31 334 GLY A O 1
ATOM 2649 N N . ALA A 1 335 ? -25.759 -23.236 19.331 1.00 57.59 335 ALA A N 1
ATOM 2650 C CA . ALA A 1 335 ? -25.855 -21.775 19.380 1.00 57.59 335 ALA A CA 1
ATOM 2651 C C . ALA A 1 335 ? -27.260 -21.285 19.780 1.00 57.59 335 ALA A C 1
ATOM 2653 O O . ALA A 1 335 ? -27.399 -20.230 20.396 1.00 57.59 335 ALA A O 1
ATOM 2654 N N . SER A 1 336 ? -28.306 -22.085 19.532 1.00 53.22 336 SER A N 1
ATOM 2655 C CA . SER A 1 336 ? -29.668 -21.769 19.966 1.00 53.22 336 SER A CA 1
ATOM 2656 C C . SER A 1 336 ? -29.853 -22.063 21.466 1.00 53.22 336 SER A C 1
ATOM 2658 O O . SER A 1 336 ? -30.377 -23.103 21.864 1.00 53.22 336 SER A O 1
ATOM 2660 N N . GLY A 1 337 ? -29.408 -21.143 22.322 1.00 49.84 337 GLY A N 1
ATOM 2661 C CA . GLY A 1 337 ? -29.936 -20.992 23.686 1.00 49.84 337 GLY A CA 1
ATOM 2662 C C . GLY A 1 337 ? -29.195 -21.668 24.847 1.00 49.84 337 GLY A C 1
ATOM 2663 O O . GLY A 1 337 ? -29.620 -21.483 25.983 1.00 49.84 337 GLY A O 1
ATOM 2664 N N . SER A 1 338 ? -28.097 -22.396 24.621 1.00 47.50 338 SER A N 1
ATOM 2665 C CA . SER A 1 338 ? -27.358 -23.066 25.712 1.00 47.50 338 SER A CA 1
ATOM 2666 C C . SER A 1 338 ? -26.255 -22.188 26.325 1.00 47.50 338 SER A C 1
ATOM 2668 O O . SER A 1 338 ? -26.211 -21.999 27.538 1.00 47.50 338 SER A O 1
ATOM 2670 N N . VAL A 1 339 ? -25.411 -21.549 25.505 1.00 48.62 339 VAL A N 1
ATOM 2671 C CA . VAL A 1 339 ? -24.188 -20.879 26.002 1.00 48.62 339 VAL A CA 1
ATOM 2672 C C . VAL A 1 339 ? -24.478 -19.633 26.855 1.00 48.62 339 VAL A C 1
ATOM 2674 O O . VAL A 1 339 ? -23.787 -19.389 27.844 1.00 48.62 339 VAL A O 1
ATOM 2677 N N . ARG A 1 340 ? -25.548 -18.879 26.555 1.00 46.81 340 ARG A N 1
ATOM 2678 C CA . ARG A 1 340 ? -25.972 -17.745 27.401 1.00 46.81 340 ARG A CA 1
ATOM 2679 C C . ARG A 1 340 ? -26.483 -18.193 28.775 1.00 46.81 340 ARG A C 1
ATOM 2681 O O . ARG A 1 340 ? -26.288 -17.467 29.745 1.00 46.81 340 ARG A O 1
ATOM 2688 N N . ALA A 1 341 ? -27.082 -19.381 28.881 1.00 47.91 341 ALA A N 1
ATOM 2689 C CA . ALA A 1 341 ? -27.521 -19.920 30.165 1.00 47.91 341 ALA A CA 1
ATOM 2690 C C . ALA A 1 341 ? -26.323 -20.375 31.013 1.00 47.91 341 ALA A C 1
ATOM 2692 O O . ALA A 1 341 ? -26.282 -20.090 32.205 1.00 47.91 341 ALA A O 1
ATOM 2693 N N . THR A 1 342 ? -25.306 -20.996 30.409 1.00 46.47 342 THR A N 1
ATOM 2694 C CA . THR A 1 342 ? -24.123 -21.461 31.149 1.00 46.47 342 THR A CA 1
ATOM 2695 C C . THR A 1 342 ? -23.280 -20.299 31.688 1.00 46.47 342 THR A C 1
ATOM 2697 O O . THR A 1 342 ? -22.861 -20.346 32.839 1.00 46.47 342 THR A O 1
ATOM 2700 N N . LEU A 1 343 ? -23.093 -19.217 30.920 1.00 45.22 343 LEU A N 1
ATOM 2701 C CA . LEU A 1 343 ? -22.385 -18.012 31.390 1.00 45.22 343 LEU A CA 1
ATOM 2702 C C . LEU A 1 343 ? -23.171 -17.241 32.462 1.00 45.22 343 LEU A C 1
ATOM 2704 O O . LEU A 1 343 ? -22.575 -16.787 33.437 1.00 45.22 343 LEU A O 1
ATOM 2708 N N . ALA A 1 344 ? -24.499 -17.147 32.337 1.00 47.78 344 ALA A N 1
ATOM 2709 C CA . ALA A 1 344 ? -25.343 -16.536 33.365 1.00 47.78 344 ALA A CA 1
ATOM 2710 C C . ALA A 1 344 ? -25.345 -17.346 34.675 1.00 47.78 344 ALA A C 1
ATOM 2712 O O . ALA A 1 344 ? -25.323 -16.761 35.756 1.00 47.78 344 ALA A O 1
ATOM 2713 N N . VAL A 1 345 ? -25.306 -18.681 34.596 1.00 53.41 345 VAL A N 1
ATOM 2714 C CA . VAL A 1 345 ? -25.197 -19.557 35.774 1.00 53.41 345 VAL A CA 1
ATOM 2715 C C . VAL A 1 345 ? -23.809 -19.459 36.412 1.00 53.41 345 VAL A C 1
ATOM 2717 O O . VAL A 1 345 ? -23.721 -19.369 37.632 1.00 53.41 345 VAL A O 1
ATOM 2720 N N . VAL A 1 346 ? -22.727 -19.398 35.629 1.00 52.34 346 VAL A N 1
ATOM 2721 C CA . VAL A 1 346 ? -21.364 -19.221 36.168 1.00 52.34 346 VAL A CA 1
ATOM 2722 C C . VAL A 1 346 ? -21.198 -17.846 36.826 1.00 52.34 346 VAL A C 1
ATOM 2724 O O . VAL A 1 346 ? -20.659 -17.765 37.928 1.00 52.34 346 VAL A O 1
ATOM 2727 N N . ALA A 1 347 ? -21.727 -16.777 36.224 1.00 53.88 347 ALA A N 1
ATOM 2728 C CA . ALA A 1 347 ? -21.728 -15.449 36.835 1.00 53.88 347 ALA A CA 1
ATOM 2729 C C . ALA A 1 347 ? -22.579 -15.412 38.119 1.00 53.88 347 ALA A C 1
ATOM 2731 O O . ALA A 1 347 ? -22.120 -14.921 39.147 1.00 53.88 347 ALA A O 1
ATOM 2732 N N . ALA A 1 348 ? -23.780 -15.996 38.116 1.00 59.22 348 ALA A N 1
ATOM 2733 C CA . ALA A 1 348 ? -24.608 -16.061 39.318 1.00 59.22 348 ALA A CA 1
ATOM 2734 C C . ALA A 1 348 ? -23.926 -16.864 40.441 1.00 59.22 348 ALA A C 1
ATOM 2736 O O . ALA A 1 348 ? -23.909 -16.421 41.585 1.00 59.22 348 ALA A O 1
ATOM 2737 N N . VAL A 1 349 ? -23.294 -18.000 40.142 1.00 67.81 349 VAL A N 1
ATOM 2738 C CA . VAL A 1 349 ? -22.626 -18.829 41.160 1.00 67.81 349 VAL A CA 1
ATOM 2739 C C . VAL A 1 349 ? -21.353 -18.171 41.707 1.00 67.81 349 VAL A C 1
ATOM 2741 O O . VAL A 1 349 ? -21.066 -18.327 42.890 1.00 67.81 349 VAL A O 1
ATOM 2744 N N . LEU A 1 350 ? -20.613 -17.405 40.897 1.00 68.38 350 LEU A N 1
ATOM 2745 C CA . LEU A 1 350 ? -19.378 -16.743 41.341 1.00 68.38 350 LEU A CA 1
ATOM 2746 C C . LEU A 1 350 ? -19.618 -15.404 42.050 1.00 68.38 350 LEU A C 1
ATOM 2748 O O . LEU A 1 350 ? -18.912 -15.098 43.007 1.00 68.38 350 LEU A O 1
ATOM 2752 N N . PHE A 1 351 ? -20.612 -14.616 41.631 1.00 62.50 351 PHE A N 1
ATOM 2753 C CA . PHE A 1 351 ? -20.844 -13.285 42.205 1.00 62.50 351 PHE A CA 1
ATOM 2754 C C . PHE A 1 351 ? -21.790 -13.284 43.413 1.00 62.50 351 PHE A C 1
ATOM 2756 O O . PHE A 1 351 ? -21.670 -12.408 44.268 1.00 62.50 351 PHE A O 1
ATOM 2763 N N . THR A 1 352 ? -22.680 -14.273 43.553 1.00 62.09 352 THR A N 1
ATOM 2764 C CA . THR A 1 352 ? -23.602 -14.332 44.707 1.00 62.09 352 THR A CA 1
ATOM 2765 C C . THR A 1 352 ? -22.878 -14.522 46.055 1.00 62.09 352 THR A C 1
ATOM 2767 O O . THR A 1 352 ? -23.227 -13.821 47.004 1.00 62.09 352 THR A O 1
ATOM 2770 N N . PRO A 1 353 ? -21.833 -15.370 46.184 1.00 67.25 353 PRO A N 1
ATOM 2771 C CA . PRO A 1 353 ? -21.062 -15.477 47.427 1.00 67.25 353 PRO A CA 1
ATOM 2772 C C . PRO A 1 353 ? -20.268 -14.205 47.753 1.00 67.25 353 PRO A C 1
ATOM 2774 O O . PRO A 1 353 ? -20.116 -13.862 48.919 1.00 67.25 353 PRO A O 1
ATOM 2777 N N . ILE A 1 354 ? -19.780 -13.494 46.730 1.00 72.94 354 ILE A N 1
ATOM 2778 C CA . ILE A 1 354 ? -18.990 -12.267 46.902 1.00 72.94 354 ILE A CA 1
ATOM 2779 C C . ILE A 1 354 ? -19.878 -11.129 47.410 1.00 72.94 354 ILE A C 1
ATOM 2781 O O . ILE A 1 354 ? -19.483 -10.405 48.315 1.00 72.94 354 ILE A O 1
ATOM 2785 N N . LEU A 1 355 ? -21.101 -11.002 46.890 1.00 64.62 355 LEU A N 1
ATOM 2786 C CA . LEU A 1 355 ? -22.054 -9.987 47.349 1.00 64.62 355 LEU A CA 1
ATOM 2787 C C . LEU A 1 355 ? -22.593 -10.270 48.762 1.00 64.62 355 LEU A C 1
ATOM 2789 O O . LEU A 1 355 ? -22.879 -9.327 49.495 1.00 64.62 355 LEU A O 1
ATOM 2793 N N . ALA A 1 356 ? -22.659 -11.539 49.181 1.00 68.25 356 ALA A N 1
ATOM 2794 C CA . ALA A 1 356 ? -23.046 -11.924 50.541 1.00 68.25 356 ALA A CA 1
ATOM 2795 C C . ALA A 1 356 ? -21.984 -11.602 51.615 1.00 68.25 356 ALA A C 1
ATOM 2797 O O . ALA A 1 356 ? -22.285 -11.677 52.800 1.00 68.25 356 ALA A O 1
ATOM 2798 N N . LEU A 1 357 ? -20.754 -11.241 51.226 1.00 68.56 357 LEU A N 1
ATOM 2799 C CA . LEU A 1 357 ? -19.693 -10.821 52.153 1.00 68.56 357 LEU A CA 1
ATOM 2800 C C . LEU A 1 357 ? -19.712 -9.314 52.465 1.00 68.56 357 LEU A C 1
ATOM 2802 O O . LEU A 1 357 ? -18.948 -8.865 53.318 1.00 68.56 357 LEU A O 1
ATOM 2806 N N . PHE A 1 358 ? -20.562 -8.535 51.789 1.00 72.88 358 PHE A N 1
ATOM 2807 C CA . PHE A 1 358 ? -20.653 -7.078 51.946 1.00 72.88 358 PHE A CA 1
ATOM 2808 C C . PHE A 1 358 ? -21.987 -6.601 52.548 1.00 72.88 358 PHE A C 1
ATOM 2810 O O . PHE A 1 358 ? -22.294 -5.412 52.457 1.00 72.88 358 PHE A O 1
ATOM 2817 N N . TRP A 1 359 ? -22.765 -7.504 53.155 1.00 57.84 359 TRP A N 1
ATOM 2818 C CA . TRP A 1 359 ? -24.004 -7.203 53.883 1.00 57.84 359 TRP A CA 1
ATOM 2819 C C . TRP A 1 359 ? -23.988 -7.772 55.298 1.00 57.84 359 TRP A C 1
ATOM 2821 O O . TRP A 1 359 ? -23.518 -8.920 55.464 1.00 57.84 359 TRP A O 1
#

Nearest PDB structures (foldseek):
  8ae4-assembly1_B  TM=3.190E-01  e=3.767E+00  Clitocybe nebularis

pLDDT: mean 83.54, std 16.42, range [34.47, 98.44]

Organism: NCBI:txid222440